Protein AF-A0A8J6E568-F1 (afdb_monomer)

Nearest PDB structures (foldseek):
  6qpp-assembly1_A  TM=9.038E-01  e=4.300E-18  Rhizomucor miehei
  6qpr-assembly1_A  TM=9.019E-01  e=8.289E-18  Rhizomucor miehei
  6a0w-assembly1_A  TM=9.017E-01  e=1.800E-17  Rhizopus microsporus var. chinensis
  1lgy-assembly3_C  TM=9.084E-01  e=4.964E-17  Rhizopus niveus
  1tgl-assembly1_A  TM=8.688E-01  e=6.302E-17  Rhizomucor miehei

Sequence (259 aa):
MELSCVAYCGKASEIDNWTCPTCKRLHDIDYHHYIVNKHTDIFLAILTESTANGKTLHIAFRGTEDTINWVENFEAWQETYHEWPDTKVHRGFAKAYKSVRNEIHQEVSQLIHKGGITNVHVTGHSLGGAMATLCAVDLRTSGVVSHSLPLGTYTFGEPRVGDSAFKNLVDRTVDYHYRVVHYADLVPHVPAEKHMVGHYHHSPREIWYNEAFTDFRTCDGSGEDPTCSNTKANWLKHPEFAVHCHTHYFGIHTSTCVC

Organism: NCBI:txid201153

Solvent-accessible surface area (backbone atoms only — not comparable to full-atom values): 13373 Å² total; per-residue (Å²): 108,71,64,24,31,50,27,42,41,70,58,72,72,32,58,77,66,53,66,32,71,37,44,70,73,57,74,62,63,48,82,75,49,74,52,72,40,79,92,66,70,42,33,31,36,36,35,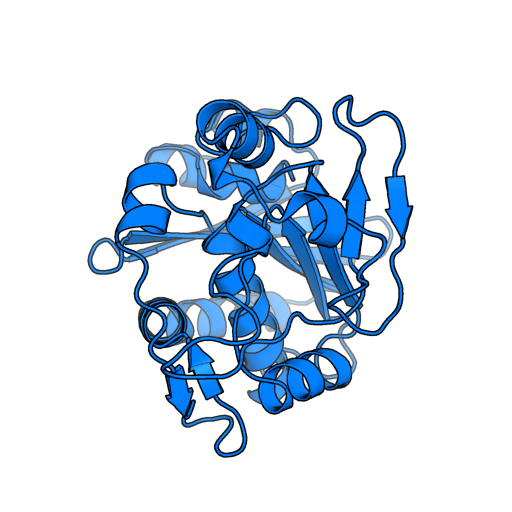34,35,66,51,100,84,38,24,37,36,38,39,15,20,25,41,62,79,57,56,66,67,46,62,77,69,56,76,63,50,60,35,67,39,83,96,43,72,85,22,34,31,33,41,68,57,52,55,47,43,64,75,49,42,68,61,50,50,52,53,52,37,51,52,52,72,73,50,62,60,59,34,38,39,25,20,7,32,32,61,4,14,36,46,20,54,54,46,47,37,47,35,40,77,72,54,66,42,47,92,90,47,51,38,29,36,51,24,34,32,35,32,39,45,19,15,64,52,34,23,56,47,40,69,74,58,30,80,42,53,39,40,35,38,38,39,38,32,47,45,52,49,32,57,45,50,82,37,99,68,42,57,34,30,42,52,41,32,37,36,35,26,43,86,83,63,80,52,73,43,79,46,51,75,73,29,69,42,68,87,45,53,59,70,37,61,70,23,85,82,44,50,72,60,10,50,50,28,53,39,40,58,92,91,27,42,72,69,37,30,71,85

Foldseek 3Di:
DLQLLLQLFPDPVCSVVLNFQSSVPDPQKDWDDWDADPVLRKIWTWIWGQDPQFIEIEIHIEDDLPVPVCQVPPDQAWDQQPLHNVWIWRPSLSVSLVSCVVVCLVRLLVVVVVDRHQEYEYEHAQSSRLSSLVNQLCCQSVCSDDPNRAAEYEYELYDFTTAPSSLVSSVVGHPYYAYEFFQQAQRNCPPPCDDPNDGTAAHAWYWYAYNVNPDTDTADRRRQRCPGNVVNNVCVVPVVVNVVSRQADPNHGRSHSND

Structure (mmCIF, N/CA/C/O backbone):
data_AF-A0A8J6E568-F1
#
_entry.id   AF-A0A8J6E568-F1
#
loop_
_atom_site.group_PDB
_atom_site.id
_atom_site.type_symbol
_atom_site.label_atom_id
_atom_site.label_alt_id
_atom_site.label_comp_id
_atom_site.label_asym_id
_atom_site.label_entity_id
_atom_site.label_seq_id
_atom_site.pdbx_PDB_ins_code
_atom_site.Cartn_x
_atom_site.Cartn_y
_atom_site.Cartn_z
_atom_site.occupancy
_atom_site.B_iso_or_equiv
_atom_site.auth_seq_id
_atom_site.auth_comp_id
_atom_site.auth_asym_id
_atom_site.auth_atom_id
_atom_site.pdbx_PDB_model_num
ATOM 1 N N . MET A 1 1 ? -8.741 1.219 -6.452 1.00 81.06 1 MET A N 1
ATOM 2 C CA . MET A 1 1 ? -8.038 2.220 -7.272 1.00 81.06 1 MET A CA 1
ATOM 3 C C . MET A 1 1 ? -8.563 3.622 -6.998 1.00 81.06 1 MET A C 1
ATOM 5 O O . MET A 1 1 ? -7.787 4.452 -6.552 1.00 81.06 1 MET A O 1
ATOM 9 N N . GLU A 1 2 ? -9.863 3.891 -7.167 1.00 82.75 2 GLU A N 1
ATOM 10 C CA . GLU A 1 2 ? -10.432 5.231 -6.909 1.00 82.75 2 GLU A CA 1
ATOM 11 C C . GLU A 1 2 ? -10.182 5.745 -5.480 1.00 82.75 2 GLU A C 1
ATOM 13 O O . GLU A 1 2 ? -9.818 6.899 -5.300 1.00 82.75 2 GLU A O 1
ATOM 18 N N . LEU A 1 3 ? -10.265 4.892 -4.453 1.00 81.62 3 LEU A N 1
ATOM 19 C CA . LEU A 1 3 ? -9.899 5.290 -3.083 1.00 81.62 3 LEU A CA 1
ATOM 20 C C . LEU A 1 3 ? -8.420 5.689 -2.957 1.00 81.62 3 LEU A C 1
ATOM 22 O O . LEU A 1 3 ? -8.098 6.663 -2.285 1.00 81.62 3 LEU A O 1
ATOM 26 N N . SER A 1 4 ? -7.518 4.988 -3.648 1.00 78.19 4 SER A N 1
ATOM 27 C CA . SER A 1 4 ? -6.091 5.335 -3.708 1.00 78.19 4 SER A CA 1
ATOM 28 C C . SER A 1 4 ? -5.877 6.695 -4.389 1.00 78.19 4 SER A C 1
ATOM 30 O O . SER A 1 4 ? -4.975 7.434 -4.007 1.00 78.19 4 SER A O 1
ATOM 32 N N . CYS A 1 5 ? -6.736 7.057 -5.348 1.00 80.69 5 CYS A N 1
ATOM 33 C CA . CYS A 1 5 ? -6.734 8.366 -6.000 1.00 80.69 5 CYS A CA 1
ATOM 34 C C . CYS A 1 5 ? -7.178 9.521 -5.110 1.00 80.69 5 CYS A C 1
ATOM 36 O O . CYS A 1 5 ? -6.716 10.640 -5.315 1.00 80.69 5 CYS A O 1
ATOM 38 N N . VAL A 1 6 ? -8.058 9.286 -4.130 1.00 76.88 6 VAL A N 1
ATOM 39 C CA . VAL A 1 6 ? -8.488 10.344 -3.197 1.00 76.88 6 VAL A CA 1
ATOM 40 C C . VAL A 1 6 ? -7.275 10.965 -2.508 1.00 76.88 6 VAL A C 1
ATOM 42 O O . VAL A 1 6 ? -7.227 12.176 -2.320 1.00 76.88 6 VAL A O 1
ATOM 45 N N . ALA A 1 7 ? -6.247 10.166 -2.218 1.00 73.88 7 ALA A N 1
ATOM 46 C CA . ALA A 1 7 ? -5.013 10.665 -1.631 1.00 73.88 7 ALA A CA 1
ATOM 47 C C . ALA A 1 7 ? -4.238 11.623 -2.563 1.00 73.88 7 ALA A C 1
ATOM 49 O O . ALA A 1 7 ? -3.455 12.427 -2.077 1.00 73.88 7 ALA A O 1
ATOM 50 N N . TYR A 1 8 ? -4.475 11.590 -3.880 1.00 74.94 8 TYR A N 1
ATOM 51 C CA . TYR A 1 8 ? -3.916 12.526 -4.869 1.00 74.94 8 TYR A CA 1
ATOM 52 C C . TYR A 1 8 ? -4.743 13.803 -5.039 1.00 74.94 8 TYR A C 1
ATOM 54 O O . TYR A 1 8 ? -4.395 14.667 -5.849 1.00 74.94 8 TYR A O 1
ATOM 62 N N . CYS A 1 9 ? -5.835 13.950 -4.290 1.00 70.69 9 CYS A N 1
ATOM 63 C CA . CYS A 1 9 ? -6.643 15.147 -4.362 1.00 70.69 9 CYS A CA 1
ATOM 64 C C . CYS A 1 9 ? -5.990 16.348 -3.675 1.00 70.69 9 CYS A C 1
ATOM 66 O O . CYS A 1 9 ? -5.602 16.319 -2.511 1.00 70.69 9 CYS A O 1
ATOM 68 N N . GLY A 1 10 ? -5.774 17.405 -4.462 1.00 63.59 10 GLY A N 1
ATOM 69 C CA . GLY A 1 10 ? -5.076 18.608 -4.026 1.00 63.59 10 GLY A CA 1
ATOM 70 C C . GLY A 1 10 ? -5.836 19.362 -2.932 1.00 63.59 10 GLY A C 1
ATOM 71 O O . GLY A 1 10 ? -7.057 19.335 -2.892 1.00 63.59 10 GLY A O 1
ATOM 72 N N . LYS A 1 11 ? -5.065 20.057 -2.078 1.00 58.53 11 LYS A N 1
ATOM 73 C CA . LYS A 1 11 ? -5.448 20.820 -0.869 1.00 58.53 11 LYS A CA 1
ATOM 74 C C . LYS A 1 11 ? -6.298 20.034 0.137 1.00 58.53 11 LYS A C 1
ATOM 76 O O . LYS A 1 11 ? -7.440 19.691 -0.133 1.00 58.53 11 LYS A O 1
ATOM 81 N N . ALA A 1 12 ? -5.778 19.905 1.363 1.00 58.03 12 ALA A N 1
ATOM 82 C CA . ALA A 1 12 ? -6.506 19.341 2.506 1.00 58.03 12 ALA A CA 1
ATOM 83 C C . ALA A 1 12 ? -7.952 19.866 2.589 1.00 58.03 12 ALA A C 1
ATOM 85 O O . ALA A 1 12 ? -8.865 19.072 2.698 1.00 58.03 12 ALA A O 1
ATOM 86 N N . SER A 1 13 ? -8.182 21.160 2.329 1.00 58.00 13 SER A N 1
ATOM 87 C CA . SER A 1 13 ? -9.520 21.769 2.322 1.00 58.00 13 SER A CA 1
ATOM 88 C C . SER A 1 13 ? -10.534 21.166 1.336 1.00 58.00 13 SER A C 1
ATOM 90 O O . SER A 1 13 ? -11.733 21.233 1.593 1.00 58.00 13 SER A O 1
ATOM 92 N N . GLU A 1 14 ? -10.108 20.648 0.182 1.00 63.97 14 GLU A N 1
ATOM 93 C CA . GLU A 1 14 ? -11.026 20.034 -0.794 1.00 63.97 14 GLU A CA 1
ATOM 94 C C . GLU A 1 14 ? -11.399 18.608 -0.380 1.00 63.97 14 GLU A C 1
ATOM 96 O O . GLU A 1 14 ? -12.540 18.190 -0.596 1.00 63.97 14 GLU A O 1
ATOM 101 N N . ILE A 1 15 ? -10.461 17.902 0.257 1.00 64.12 15 ILE A N 1
ATOM 102 C CA . ILE A 1 15 ? -10.660 16.578 0.853 1.00 64.12 15 ILE A CA 1
ATOM 103 C C . ILE A 1 15 ? -11.489 16.688 2.142 1.00 64.12 15 ILE A C 1
ATOM 105 O O . ILE A 1 15 ? -12.468 15.964 2.284 1.00 64.12 15 ILE A O 1
ATOM 109 N N . ASP A 1 16 ? -11.176 17.653 3.012 1.00 64.88 16 ASP A N 1
ATOM 110 C CA . ASP A 1 16 ? -11.865 17.921 4.282 1.00 64.88 16 ASP A CA 1
ATOM 111 C C . ASP A 1 16 ? -13.355 18.200 4.084 1.00 64.88 16 ASP A C 1
ATOM 113 O O . ASP A 1 16 ? -14.187 17.807 4.896 1.00 64.88 16 ASP A O 1
ATOM 117 N N . ASN A 1 17 ? -13.700 18.861 2.976 1.00 69.69 17 ASN A N 1
ATOM 118 C CA . ASN A 1 17 ? -15.085 19.143 2.605 1.00 69.69 17 ASN A CA 1
ATOM 119 C C . ASN A 1 17 ? -15.682 18.097 1.645 1.00 69.69 17 ASN A C 1
ATOM 121 O O . ASN A 1 17 ? -16.797 18.286 1.164 1.00 69.69 17 ASN A O 1
ATOM 125 N N . TRP A 1 18 ? -14.945 17.030 1.319 1.00 72.69 18 TRP A N 1
ATOM 126 C CA . TRP A 1 18 ? -15.346 15.979 0.375 1.00 72.69 18 TRP A CA 1
ATOM 127 C C . TRP A 1 18 ? -15.799 16.505 -1.003 1.00 72.69 18 TRP A C 1
ATOM 129 O O . TRP A 1 18 ? -16.714 15.992 -1.646 1.00 72.69 18 TRP A O 1
ATOM 139 N N . THR A 1 19 ? -15.158 17.575 -1.477 1.00 74.50 19 THR A N 1
ATOM 140 C CA . THR A 1 19 ? -15.537 18.301 -2.707 1.00 74.50 19 THR A CA 1
ATOM 141 C C . THR A 1 19 ? -14.656 17.983 -3.911 1.00 74.50 19 THR A C 1
ATOM 143 O O . THR A 1 19 ? -14.912 18.484 -5.014 1.00 74.50 19 THR A O 1
ATOM 146 N N . CYS A 1 20 ? -13.643 17.139 -3.719 1.00 73.56 20 CYS A N 1
ATOM 147 C CA . CYS A 1 20 ? -12.687 16.785 -4.753 1.00 73.56 20 CYS A CA 1
ATOM 148 C C . CYS A 1 20 ? -13.346 16.018 -5.927 1.00 73.56 20 CYS A C 1
ATOM 150 O O . CYS A 1 20 ? -14.341 15.317 -5.721 1.00 73.56 20 CYS A O 1
ATOM 152 N N . PRO A 1 21 ? -12.824 16.124 -7.166 1.00 75.81 21 PRO A N 1
ATOM 153 C CA . PRO A 1 21 ? -13.336 15.395 -8.331 1.00 75.81 21 PRO A CA 1
ATOM 154 C C . PRO A 1 21 ? -13.583 13.897 -8.101 1.00 75.81 21 PRO A C 1
ATOM 156 O O . PRO A 1 21 ? -14.689 13.430 -8.362 1.00 75.81 21 PRO A O 1
ATOM 159 N N . THR A 1 22 ? -12.609 13.172 -7.538 1.00 77.88 22 THR A N 1
ATOM 160 C CA . THR A 1 22 ? -12.766 11.740 -7.222 1.00 77.88 22 THR A CA 1
ATOM 161 C C . THR A 1 22 ? -13.786 11.501 -6.103 1.00 77.88 22 THR A C 1
ATOM 163 O O . THR A 1 22 ? -14.604 10.589 -6.198 1.00 77.88 22 THR A O 1
ATOM 166 N N . CYS A 1 23 ? -13.804 12.356 -5.076 1.00 76.06 23 CYS A N 1
ATOM 167 C CA . CYS A 1 23 ? -14.709 12.265 -3.925 1.00 76.06 23 CYS A CA 1
ATOM 168 C C . CYS A 1 23 ? -16.177 12.224 -4.369 1.00 76.06 23 CYS A C 1
ATOM 170 O O . CYS A 1 23 ? -16.970 11.454 -3.839 1.00 76.06 23 CYS A O 1
ATOM 172 N N . LYS A 1 24 ? -16.530 13.021 -5.387 1.00 76.62 24 LYS A N 1
ATOM 173 C CA . LYS A 1 24 ? -17.900 13.131 -5.911 1.00 76.62 24 LYS A CA 1
ATOM 174 C C . LYS A 1 24 ? -18.417 11.870 -6.604 1.00 76.62 24 LYS A C 1
ATOM 176 O O . LYS A 1 24 ? -19.627 11.753 -6.776 1.00 76.62 24 LYS A O 1
ATOM 181 N N . ARG A 1 25 ? -17.532 10.969 -7.039 1.00 77.06 25 ARG A N 1
ATOM 182 C CA . ARG A 1 25 ? -17.922 9.684 -7.640 1.00 77.06 25 ARG A CA 1
ATOM 183 C C . ARG A 1 25 ? -18.057 8.559 -6.624 1.00 77.06 25 ARG A C 1
ATOM 185 O O . ARG A 1 25 ? -18.676 7.547 -6.933 1.00 77.06 25 ARG A O 1
ATOM 192 N N . LEU A 1 26 ? -17.484 8.728 -5.437 1.00 79.50 26 LEU A N 1
ATOM 193 C CA . LEU A 1 26 ? -17.588 7.743 -4.376 1.00 79.50 26 LEU A CA 1
ATOM 194 C C . LEU A 1 26 ? -18.903 7.951 -3.623 1.00 79.50 26 LEU A C 1
ATOM 196 O O . LEU A 1 26 ? -19.160 9.022 -3.069 1.00 79.50 26 LEU A O 1
ATOM 200 N N . HIS A 1 27 ? -19.736 6.916 -3.613 1.00 78.25 27 HIS A N 1
ATOM 201 C CA . HIS A 1 27 ? -20.973 6.870 -2.842 1.00 78.25 27 HIS A CA 1
ATOM 202 C C . HIS A 1 27 ? -20.738 6.123 -1.524 1.00 78.25 27 HIS A C 1
ATOM 204 O O . HIS A 1 27 ? -19.805 5.334 -1.417 1.00 78.25 27 HIS A O 1
ATOM 210 N N . ASP A 1 28 ? -21.565 6.406 -0.515 1.00 82.38 28 ASP A N 1
ATOM 211 C CA . ASP A 1 28 ? -21.550 5.724 0.789 1.00 82.38 28 ASP A CA 1
ATOM 212 C C . ASP A 1 28 ? -20.240 5.843 1.596 1.00 82.38 28 ASP A C 1
ATOM 214 O O . ASP A 1 28 ? -20.002 5.062 2.521 1.00 82.38 28 ASP A O 1
ATOM 218 N N . ILE A 1 29 ? -19.414 6.851 1.289 1.00 83.25 29 ILE A N 1
ATOM 219 C CA . ILE A 1 29 ? -18.194 7.177 2.034 1.00 83.25 29 ILE A CA 1
ATOM 220 C C . ILE A 1 29 ? -18.448 8.290 3.057 1.00 83.25 29 ILE A C 1
ATOM 222 O O . ILE A 1 29 ? -18.847 9.396 2.697 1.00 83.25 29 ILE A O 1
ATOM 226 N N . ASP A 1 30 ? -18.112 8.017 4.317 1.00 79.81 30 ASP A N 1
ATOM 227 C CA . ASP A 1 30 ? -17.895 9.022 5.356 1.00 79.81 30 ASP A CA 1
ATOM 228 C C . ASP A 1 30 ? -16.390 9.328 5.455 1.00 79.81 30 ASP A C 1
ATOM 230 O O . ASP A 1 30 ? -15.568 8.437 5.701 1.00 79.81 30 ASP A O 1
ATOM 234 N N . TYR A 1 31 ? -16.018 10.594 5.296 1.00 78.69 31 TYR A N 1
ATOM 235 C CA . TYR A 1 31 ? -14.649 11.068 5.493 1.00 78.69 31 TYR A CA 1
ATOM 236 C C . TYR A 1 31 ? -14.351 11.330 6.972 1.00 78.69 31 TYR A C 1
ATOM 238 O O . TYR A 1 31 ? -15.179 11.928 7.661 1.00 78.69 31 TYR A O 1
ATOM 246 N N . HIS A 1 32 ? -13.165 10.927 7.449 1.00 79.31 32 HIS A N 1
ATOM 247 C CA . HIS A 1 32 ? -12.761 11.146 8.846 1.00 79.31 32 HIS A CA 1
ATOM 248 C C . HIS A 1 32 ? -11.540 12.040 8.984 1.00 79.31 32 HIS A C 1
ATOM 250 O O . HIS A 1 32 ? -11.588 12.991 9.759 1.00 79.31 32 HIS A O 1
ATOM 256 N N . HIS A 1 33 ? -10.448 11.729 8.280 1.00 82.12 33 HIS A N 1
ATOM 257 C CA . HIS A 1 33 ? -9.177 12.417 8.508 1.00 82.12 33 HIS A CA 1
ATOM 258 C C . HIS A 1 33 ? -8.258 12.386 7.286 1.00 82.12 33 HIS A C 1
ATOM 260 O O . HIS A 1 33 ? -8.230 11.401 6.543 1.00 82.12 33 HIS A O 1
ATOM 266 N N . TYR A 1 34 ? -7.455 13.435 7.115 1.00 82.56 34 TYR A N 1
ATOM 267 C CA . TYR A 1 34 ? -6.403 13.515 6.102 1.00 82.56 34 TYR A CA 1
ATOM 268 C C . TYR A 1 34 ? -5.094 13.922 6.756 1.00 82.56 34 TYR A C 1
ATOM 270 O O . TYR A 1 34 ? -4.973 15.000 7.339 1.00 82.56 34 TYR A O 1
ATOM 278 N N . ILE A 1 35 ? -4.101 13.044 6.643 1.00 82.75 35 ILE A N 1
ATOM 279 C CA . ILE A 1 35 ? -2.790 13.241 7.251 1.00 82.75 35 ILE A CA 1
ATOM 280 C C . ILE A 1 35 ? -1.835 13.722 6.171 1.00 82.75 35 ILE A C 1
ATOM 282 O O . ILE A 1 35 ? -1.679 13.081 5.128 1.00 82.75 35 ILE A O 1
ATOM 286 N N . VAL A 1 36 ? -1.165 14.839 6.451 1.00 83.62 36 VAL A N 1
ATOM 287 C CA . VAL A 1 36 ? -0.146 15.417 5.576 1.00 83.62 36 VAL A CA 1
ATOM 288 C C . VAL A 1 36 ? 1.137 15.642 6.353 1.00 83.62 36 VAL A C 1
ATOM 290 O O . VAL A 1 36 ? 1.235 16.555 7.172 1.00 83.62 36 VAL A O 1
ATOM 293 N N . ASN A 1 37 ? 2.171 14.880 6.014 1.00 83.62 37 ASN A N 1
ATOM 294 C CA . ASN A 1 37 ? 3.524 15.130 6.479 1.00 83.62 37 ASN A CA 1
ATOM 295 C C . ASN A 1 37 ? 4.368 15.718 5.342 1.00 83.62 37 ASN A C 1
ATOM 297 O O . ASN A 1 37 ? 5.036 14.999 4.600 1.00 83.62 37 ASN A O 1
ATOM 301 N N . LYS A 1 38 ? 4.380 17.053 5.241 1.00 81.19 38 LYS A N 1
ATOM 302 C CA . LYS A 1 38 ? 5.120 17.788 4.196 1.00 81.19 38 LYS A CA 1
ATOM 303 C C . LYS A 1 38 ? 6.635 17.572 4.240 1.00 81.19 38 LYS A C 1
ATOM 305 O O . LYS A 1 38 ? 7.293 17.745 3.225 1.00 81.19 38 LYS A O 1
ATOM 310 N N . HIS A 1 39 ? 7.199 17.213 5.395 1.00 79.25 39 HIS A N 1
ATOM 311 C CA . HIS A 1 39 ? 8.640 16.963 5.516 1.00 79.25 39 HIS A CA 1
ATOM 312 C C . HIS A 1 39 ? 9.066 15.659 4.845 1.00 79.25 39 HIS A C 1
ATOM 314 O O . HIS A 1 39 ? 10.201 15.546 4.394 1.00 79.25 39 HIS A O 1
ATOM 320 N N . THR A 1 40 ? 8.164 14.681 4.801 1.00 79.75 40 THR A N 1
ATOM 321 C CA . THR A 1 40 ? 8.399 13.371 4.175 1.00 79.75 40 THR A CA 1
ATOM 322 C C . THR A 1 40 ? 7.582 13.175 2.898 1.00 79.75 40 THR A C 1
ATOM 324 O O . THR A 1 40 ? 7.615 12.092 2.328 1.00 79.75 40 THR A O 1
ATOM 327 N N . ASP A 1 41 ? 6.877 14.222 2.455 1.00 82.81 41 ASP A N 1
ATOM 328 C CA . ASP A 1 41 ? 5.954 14.230 1.313 1.00 82.81 41 ASP A CA 1
ATOM 329 C C . ASP A 1 41 ? 4.889 13.115 1.364 1.00 82.81 41 ASP A C 1
ATOM 331 O O . ASP A 1 41 ? 4.482 12.561 0.345 1.00 82.81 41 ASP A O 1
ATOM 335 N N . ILE A 1 42 ? 4.425 12.772 2.572 1.00 86.25 42 ILE A N 1
ATOM 336 C CA . ILE A 1 42 ? 3.421 11.721 2.779 1.00 86.25 42 ILE A CA 1
ATOM 337 C C . ILE A 1 42 ? 2.036 12.325 2.947 1.00 86.25 42 ILE A C 1
ATOM 339 O O . ILE A 1 42 ? 1.828 13.232 3.753 1.00 86.25 42 ILE A O 1
ATOM 343 N N . PHE A 1 43 ? 1.091 11.769 2.194 1.00 88.25 43 PHE A N 1
ATOM 344 C CA . PHE A 1 43 ? -0.312 12.155 2.179 1.00 88.25 43 PHE A CA 1
ATOM 345 C C . PHE A 1 43 ? -1.149 10.886 2.240 1.00 88.25 43 PHE A C 1
ATOM 347 O O . PHE A 1 43 ? -0.887 9.931 1.502 1.00 88.25 43 PHE A O 1
ATOM 354 N N . LEU A 1 44 ? -2.144 10.861 3.118 1.00 91.00 44 LEU A N 1
ATOM 355 C CA . LEU A 1 44 ? -3.076 9.745 3.195 1.00 91.00 44 LEU A CA 1
ATOM 356 C C . LEU A 1 44 ? -4.450 10.195 3.691 1.00 91.00 44 LEU A C 1
ATOM 358 O O . LEU A 1 44 ? -4.559 11.147 4.462 1.00 91.00 44 LEU A O 1
ATOM 362 N N . ALA A 1 45 ? -5.486 9.472 3.279 1.00 89.94 45 ALA A N 1
ATOM 363 C CA . ALA A 1 45 ? -6.859 9.676 3.723 1.00 89.94 45 ALA A CA 1
ATOM 364 C C . ALA A 1 45 ? -7.354 8.473 4.539 1.00 89.94 45 ALA A C 1
ATOM 366 O O . ALA A 1 45 ? -7.076 7.325 4.184 1.00 89.94 45 ALA A O 1
ATOM 367 N N . ILE A 1 46 ? -8.109 8.745 5.604 1.00 92.62 46 ILE A N 1
ATOM 368 C CA . ILE A 1 46 ? -8.803 7.750 6.427 1.00 92.62 46 ILE A CA 1
ATOM 369 C C . ILE A 1 46 ? -10.311 7.970 6.283 1.00 92.62 46 ILE A C 1
ATOM 371 O O . ILE A 1 46 ? -10.829 9.056 6.555 1.00 92.62 46 ILE A O 1
ATOM 375 N N . LEU A 1 47 ? -11.009 6.932 5.826 1.00 91.50 47 LEU A N 1
ATOM 376 C CA . LEU A 1 47 ? -12.387 6.986 5.328 1.00 91.50 47 LEU A CA 1
ATOM 377 C C . LEU A 1 47 ? -13.166 5.775 5.842 1.00 91.50 47 LEU A C 1
ATOM 379 O O . LEU A 1 47 ? -12.572 4.724 6.054 1.00 91.50 47 LEU A O 1
ATOM 383 N N . THR A 1 48 ? -14.488 5.852 5.965 1.00 93.19 48 THR A N 1
ATOM 384 C CA . THR A 1 48 ? -15.314 4.647 6.132 1.00 93.19 48 THR A CA 1
ATOM 385 C C . THR A 1 48 ? -16.349 4.532 5.037 1.00 93.19 48 THR A C 1
ATOM 387 O O . THR A 1 48 ? -17.034 5.498 4.744 1.00 93.19 48 THR A O 1
ATOM 390 N N . GLU A 1 49 ? -16.514 3.338 4.493 1.00 92.38 49 GLU A N 1
ATOM 391 C CA . GLU A 1 49 ? -17.549 3.002 3.521 1.00 92.38 49 GLU A CA 1
ATOM 392 C C . GLU A 1 49 ? -18.659 2.206 4.201 1.00 92.38 49 GLU A C 1
ATOM 394 O O . GLU A 1 49 ? -18.378 1.220 4.891 1.00 92.38 49 GLU A O 1
ATOM 399 N N . SER A 1 50 ? -19.915 2.604 4.009 1.00 92.19 50 SER A N 1
ATOM 400 C CA . SER A 1 50 ? -21.058 1.818 4.473 1.00 92.19 50 SER A CA 1
ATOM 401 C C . SER A 1 50 ? -21.304 0.635 3.538 1.00 92.19 50 SER A C 1
ATOM 403 O O . SER A 1 50 ? -21.427 0.784 2.330 1.00 92.19 50 SER A O 1
ATOM 405 N N . THR A 1 51 ? -21.406 -0.560 4.110 1.00 89.44 51 THR A N 1
ATOM 406 C CA . THR A 1 51 ? -21.656 -1.816 3.395 1.00 89.44 51 THR A CA 1
ATOM 407 C C . THR A 1 51 ? -22.879 -2.515 3.982 1.00 89.44 51 THR A C 1
ATOM 409 O O . THR A 1 51 ? -23.337 -2.186 5.077 1.00 89.44 51 THR A O 1
ATOM 412 N N . ALA A 1 52 ? -23.379 -3.551 3.303 1.00 88.44 52 ALA A N 1
ATOM 413 C CA . ALA A 1 52 ? -24.491 -4.358 3.811 1.00 88.44 52 ALA A CA 1
ATOM 414 C C . ALA A 1 52 ? -24.219 -4.998 5.191 1.00 88.44 52 ALA A C 1
ATOM 416 O O . ALA A 1 52 ? -25.162 -5.300 5.918 1.00 88.44 52 ALA A O 1
ATOM 417 N N . ASN A 1 53 ? -22.946 -5.194 5.556 1.00 88.38 53 ASN A N 1
ATOM 418 C CA . ASN A 1 53 ? -22.541 -5.914 6.765 1.00 88.38 53 ASN A CA 1
ATOM 419 C C . ASN A 1 53 ? -22.002 -5.005 7.882 1.00 88.38 53 ASN A C 1
ATOM 421 O O . ASN A 1 53 ? -21.614 -5.518 8.926 1.00 88.38 53 ASN A O 1
ATOM 425 N N . GLY A 1 54 ? -21.962 -3.684 7.686 1.00 93.38 54 GLY A N 1
ATOM 426 C CA . GLY A 1 54 ? -21.304 -2.742 8.596 1.00 93.38 54 GLY A CA 1
ATOM 427 C C . GLY A 1 54 ? -20.472 -1.727 7.823 1.00 93.38 54 GLY A C 1
ATOM 428 O O . GLY A 1 54 ? -20.800 -1.402 6.685 1.00 93.38 54 GLY A O 1
ATOM 429 N N . LYS A 1 55 ? -19.389 -1.225 8.414 1.00 95.94 55 LYS A N 1
ATOM 430 C CA . LYS A 1 55 ? -18.497 -0.253 7.771 1.00 95.94 55 LYS A CA 1
ATOM 431 C C . LYS A 1 55 ? -17.130 -0.855 7.457 1.00 95.94 55 LYS A C 1
ATOM 433 O O . LYS A 1 55 ? -16.530 -1.516 8.307 1.00 95.94 55 LYS A O 1
ATOM 438 N N . THR A 1 56 ? -16.606 -0.571 6.270 1.00 96.44 56 THR A N 1
ATOM 439 C CA . THR A 1 56 ? -15.196 -0.818 5.941 1.00 96.44 56 THR A CA 1
ATOM 440 C C . THR A 1 56 ? -14.395 0.444 6.225 1.00 96.44 56 THR A C 1
ATOM 442 O O . THR A 1 56 ? -14.715 1.500 5.692 1.00 96.44 56 THR A O 1
ATOM 445 N N . LEU A 1 57 ? -13.361 0.347 7.058 1.00 97.31 57 LEU A N 1
ATOM 446 C CA . LEU A 1 57 ? -12.398 1.422 7.289 1.00 97.31 57 LEU A CA 1
ATOM 447 C C . LEU A 1 57 ? -11.306 1.366 6.220 1.00 97.31 57 LEU A C 1
ATOM 449 O O . LEU A 1 57 ? -10.588 0.375 6.129 1.00 97.31 57 LEU A O 1
ATOM 453 N N . HIS A 1 58 ? -11.158 2.435 5.449 1.00 95.69 58 HIS A N 1
ATOM 454 C CA . HIS A 1 58 ? -10.169 2.569 4.388 1.00 95.69 58 HIS A CA 1
ATOM 455 C C . HIS A 1 58 ? -9.046 3.517 4.802 1.00 95.69 58 HIS A C 1
ATOM 457 O O . HIS A 1 58 ? -9.304 4.610 5.303 1.00 95.69 58 HIS A O 1
ATOM 463 N N . ILE A 1 59 ? -7.803 3.113 4.548 1.00 96.69 59 ILE A N 1
ATOM 464 C CA . ILE A 1 59 ? -6.600 3.930 4.739 1.00 96.69 59 ILE A CA 1
ATOM 465 C C . ILE A 1 59 ? -5.878 3.986 3.393 1.00 96.69 59 ILE A C 1
ATOM 467 O O . ILE A 1 59 ? -5.298 2.994 2.947 1.00 96.69 59 ILE A O 1
ATOM 471 N N . ALA A 1 60 ? -5.952 5.128 2.718 1.00 93.88 60 ALA A N 1
ATOM 472 C CA . ALA A 1 60 ? -5.465 5.296 1.355 1.00 93.88 60 ALA A CA 1
ATOM 473 C C . ALA A 1 60 ? -4.236 6.205 1.316 1.00 93.88 60 ALA A C 1
ATOM 475 O O . ALA A 1 60 ? -4.337 7.386 1.637 1.00 93.88 60 ALA A O 1
ATOM 476 N N . PHE A 1 61 ? -3.090 5.670 0.894 1.00 93.12 61 PHE A N 1
ATOM 477 C CA . PHE A 1 61 ? -1.838 6.412 0.755 1.00 93.12 61 PHE A CA 1
ATOM 478 C C . PHE A 1 61 ? -1.638 6.936 -0.666 1.00 93.12 61 PHE A C 1
ATOM 480 O O . PHE A 1 61 ? -1.813 6.207 -1.649 1.00 93.12 61 PHE A O 1
ATOM 487 N N . ARG A 1 62 ? -1.174 8.182 -0.761 1.00 88.69 62 ARG A N 1
ATOM 488 C CA . ARG A 1 62 ? -0.683 8.783 -2.000 1.00 88.69 62 ARG A CA 1
ATOM 489 C C . ARG A 1 62 ? 0.702 8.230 -2.328 1.00 88.69 62 ARG A C 1
ATOM 491 O O . ARG A 1 62 ? 1.526 8.043 -1.434 1.00 88.69 62 ARG A O 1
ATOM 498 N N . GLY A 1 63 ? 0.976 8.006 -3.607 1.00 81.25 63 GLY A N 1
ATOM 499 C CA . GLY A 1 63 ? 2.340 7.847 -4.106 1.00 81.25 63 GLY A CA 1
ATOM 500 C C . GLY A 1 63 ? 3.005 9.191 -4.421 1.00 81.25 63 GLY A C 1
ATOM 501 O O . GLY A 1 63 ? 2.497 10.259 -4.082 1.00 81.25 63 GLY A O 1
ATOM 502 N N . THR A 1 64 ? 4.157 9.138 -5.082 1.00 79.44 64 THR A N 1
ATOM 503 C CA . THR A 1 64 ? 4.906 10.337 -5.485 1.00 79.44 64 THR A CA 1
ATOM 504 C C . THR A 1 64 ? 4.261 11.002 -6.706 1.00 79.44 64 THR A C 1
ATOM 506 O O . THR A 1 64 ? 3.743 10.308 -7.578 1.00 79.44 64 THR A O 1
ATOM 509 N N . GLU A 1 65 ? 4.282 12.337 -6.774 1.00 73.69 65 GLU A N 1
ATOM 510 C CA . GLU A 1 65 ? 3.783 13.088 -7.942 1.00 73.69 65 GLU A CA 1
ATOM 511 C C . GLU A 1 65 ? 4.713 12.936 -9.160 1.00 73.69 65 GLU A C 1
ATOM 513 O O . GLU A 1 65 ? 4.236 12.772 -10.281 1.00 73.69 65 GLU A O 1
ATOM 518 N N . ASP A 1 66 ? 6.032 12.920 -8.934 1.00 78.12 66 ASP A N 1
ATOM 519 C CA . ASP A 1 66 ? 7.061 12.680 -9.953 1.00 78.12 66 ASP A CA 1
ATOM 520 C C . ASP A 1 66 ? 7.683 11.285 -9.789 1.00 78.12 66 ASP A C 1
ATOM 522 O O . ASP A 1 66 ? 8.712 11.086 -9.134 1.00 78.12 66 ASP A O 1
ATOM 526 N N . THR A 1 67 ? 7.015 10.286 -10.365 1.00 73.31 67 THR A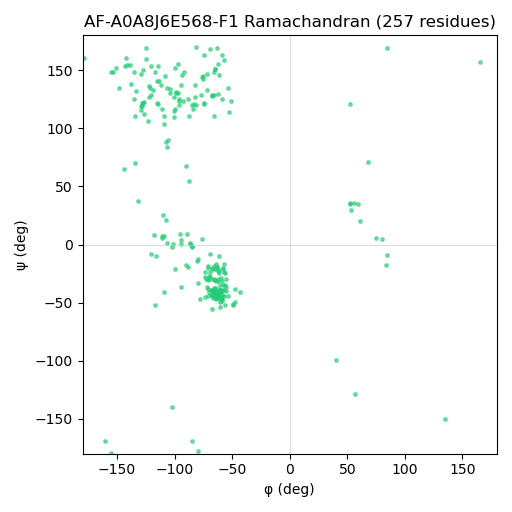 N 1
ATOM 527 C CA . THR A 1 67 ? 7.435 8.884 -10.276 1.00 73.31 67 THR A CA 1
ATOM 528 C C . THR A 1 67 ? 8.715 8.596 -11.059 1.00 73.31 67 THR A C 1
ATOM 530 O O . THR A 1 67 ? 9.453 7.695 -10.673 1.00 73.31 67 THR A O 1
ATOM 533 N N . ILE A 1 68 ? 9.009 9.345 -12.131 1.00 72.94 68 ILE A N 1
ATOM 534 C CA . ILE A 1 68 ? 10.222 9.134 -12.941 1.00 72.94 68 ILE A CA 1
ATOM 535 C C . ILE A 1 68 ? 11.447 9.504 -12.112 1.00 72.94 68 ILE A C 1
ATOM 537 O O . ILE A 1 68 ? 12.314 8.663 -11.877 1.00 72.94 68 ILE A O 1
ATOM 541 N N . ASN A 1 69 ? 11.470 10.734 -11.599 1.00 76.81 69 ASN A N 1
ATOM 542 C CA . ASN A 1 69 ? 12.572 11.219 -10.780 1.00 76.81 69 ASN A CA 1
ATOM 543 C C . ASN A 1 69 ? 12.744 10.373 -9.508 1.00 76.81 69 ASN A C 1
ATOM 545 O O . ASN A 1 69 ? 13.865 10.138 -9.054 1.00 76.81 69 ASN A O 1
ATOM 549 N N . TRP A 1 70 ? 11.638 9.879 -8.942 1.00 82.50 70 TRP A N 1
ATOM 550 C CA . TRP A 1 70 ? 11.686 8.968 -7.803 1.00 82.50 70 TRP A CA 1
ATOM 551 C C . TRP A 1 70 ? 12.366 7.641 -8.145 1.00 82.50 70 TRP A C 1
ATOM 553 O O . TRP A 1 70 ? 13.229 7.222 -7.381 1.00 82.50 70 TRP A O 1
ATOM 563 N N . VAL A 1 71 ? 12.021 6.998 -9.272 1.00 78.50 71 VAL A N 1
ATOM 564 C CA . VAL A 1 71 ? 12.630 5.712 -9.661 1.00 78.50 71 VAL A CA 1
ATOM 565 C C . VAL A 1 71 ? 14.113 5.887 -9.985 1.00 78.50 71 VAL A C 1
ATOM 567 O O . VAL A 1 71 ? 14.925 5.055 -9.586 1.00 78.50 71 VAL A O 1
ATOM 570 N N . GLU A 1 72 ? 14.486 6.961 -10.681 1.00 75.06 72 GLU A N 1
ATOM 571 C CA . GLU A 1 72 ? 15.879 7.210 -11.073 1.00 75.06 72 GLU A CA 1
ATOM 572 C C . GLU A 1 72 ? 16.799 7.457 -9.871 1.00 75.06 72 GLU A C 1
ATOM 574 O O . GLU A 1 72 ? 17.933 6.978 -9.852 1.00 75.06 72 GLU A O 1
ATOM 579 N N . ASN A 1 73 ? 16.306 8.158 -8.845 1.00 76.38 73 ASN A N 1
ATOM 580 C CA . ASN A 1 73 ? 17.056 8.441 -7.617 1.00 76.38 73 ASN A CA 1
ATOM 581 C C . ASN A 1 73 ? 16.776 7.434 -6.494 1.00 76.38 73 ASN A C 1
ATOM 583 O O . ASN A 1 73 ? 17.172 7.657 -5.346 1.00 76.38 73 ASN A O 1
ATOM 587 N N . PHE A 1 74 ? 16.066 6.348 -6.799 1.00 80.50 74 PHE A N 1
ATOM 588 C CA . PHE A 1 74 ? 15.630 5.384 -5.806 1.00 80.50 74 PHE A CA 1
ATOM 589 C C . PHE A 1 74 ? 16.830 4.664 -5.181 1.00 80.50 74 PH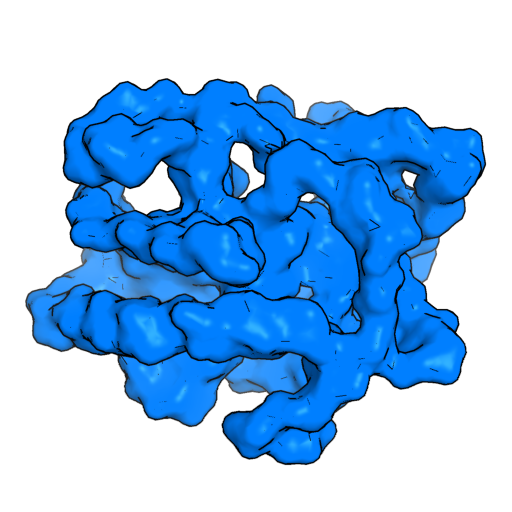E A C 1
ATOM 591 O O . PHE A 1 74 ? 17.497 3.840 -5.810 1.00 80.50 74 PHE A O 1
ATOM 598 N N . GLU A 1 75 ? 17.101 4.946 -3.909 1.00 86.50 75 GLU A N 1
ATOM 599 C CA . GLU A 1 75 ? 18.071 4.174 -3.140 1.00 86.50 75 GLU A CA 1
ATOM 600 C 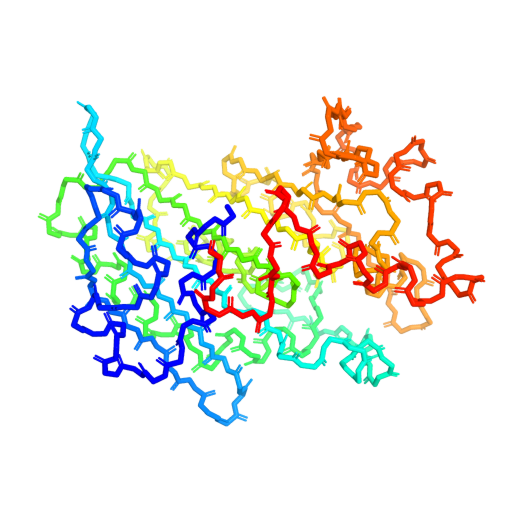C . GLU A 1 75 ? 17.470 2.823 -2.741 1.00 86.50 75 GLU A C 1
ATOM 602 O O . GLU A 1 75 ? 16.299 2.737 -2.415 1.00 86.50 75 GLU A O 1
ATOM 607 N N . ALA A 1 76 ? 18.270 1.758 -2.697 1.00 90.31 76 ALA A N 1
ATOM 608 C CA . ALA A 1 76 ? 17.792 0.425 -2.314 1.00 90.31 76 ALA A CA 1
ATOM 609 C C . ALA A 1 76 ? 18.272 -0.006 -0.917 1.00 90.31 76 ALA A C 1
ATOM 611 O O . ALA A 1 76 ? 18.339 -1.202 -0.622 1.00 90.31 76 ALA A O 1
ATOM 612 N N . TRP A 1 77 ? 18.653 0.936 -0.049 1.00 92.81 77 TRP A N 1
ATOM 613 C CA . TRP A 1 77 ? 19.164 0.607 1.282 1.00 92.81 77 TRP A CA 1
ATOM 614 C C . TRP A 1 77 ? 18.086 -0.038 2.145 1.00 92.81 77 TRP A C 1
ATOM 616 O O . TRP A 1 77 ? 17.000 0.511 2.321 1.00 92.81 77 TRP A O 1
ATOM 626 N N . GLN A 1 78 ? 18.420 -1.181 2.732 1.00 93.00 78 GLN A N 1
ATOM 627 C CA . GLN A 1 78 ? 17.575 -1.851 3.708 1.00 93.00 78 GLN A CA 1
ATOM 628 C C . GLN A 1 78 ? 17.956 -1.444 5.133 1.00 93.00 78 GLN A C 1
ATOM 630 O O . GLN A 1 78 ? 19.134 -1.257 5.443 1.00 93.00 78 GLN A O 1
ATOM 635 N N . GLU A 1 79 ? 16.968 -1.357 6.018 1.00 93.62 79 GLU A N 1
ATOM 636 C CA . GLU A 1 79 ? 17.176 -1.263 7.461 1.00 93.62 79 GLU A CA 1
ATOM 637 C C . GLU A 1 79 ? 16.359 -2.328 8.191 1.00 93.62 79 GLU A C 1
ATOM 639 O O . GLU A 1 79 ? 15.293 -2.739 7.727 1.00 93.62 79 GLU A O 1
ATOM 644 N N . THR A 1 80 ? 16.859 -2.773 9.342 1.00 93.38 80 THR A N 1
ATOM 645 C CA . THR A 1 80 ? 16.051 -3.563 10.270 1.00 93.38 80 THR A CA 1
ATOM 646 C C . THR A 1 80 ? 14.960 -2.670 10.846 1.00 93.38 80 THR A C 1
ATOM 648 O O . THR A 1 80 ? 15.241 -1.580 11.353 1.00 93.38 80 THR A O 1
ATOM 651 N N . TYR A 1 81 ? 13.715 -3.131 10.775 1.00 88.12 81 TYR A N 1
ATOM 652 C CA . TYR A 1 81 ? 12.596 -2.436 11.397 1.00 88.12 81 TYR A CA 1
ATOM 653 C C . TYR A 1 81 ? 12.541 -2.814 12.881 1.00 88.12 81 TYR A C 1
ATOM 655 O O . TYR A 1 81 ? 12.562 -3.994 13.214 1.00 88.12 81 TYR A O 1
ATOM 663 N N . HIS A 1 82 ? 12.521 -1.831 13.784 1.00 89.25 82 HIS A N 1
ATOM 664 C CA . HIS A 1 82 ? 12.692 -2.064 15.225 1.00 89.25 82 HIS A CA 1
ATOM 665 C C . HIS A 1 82 ? 11.617 -3.003 15.799 1.00 89.25 82 HIS A C 1
ATOM 667 O O . HIS A 1 82 ? 11.919 -3.889 16.593 1.00 89.25 82 HIS A O 1
ATOM 673 N N . GLU A 1 83 ? 10.377 -2.847 15.344 1.00 90.25 83 GLU A N 1
ATOM 674 C CA . GLU A 1 83 ? 9.222 -3.650 15.739 1.00 90.25 83 GLU A CA 1
ATOM 675 C C . GLU A 1 83 ? 9.278 -5.086 15.180 1.00 90.25 83 GLU A C 1
ATOM 677 O O . GLU A 1 83 ? 8.614 -5.977 15.707 1.00 90.25 83 GLU A O 1
ATOM 682 N N . TRP A 1 84 ? 10.089 -5.326 14.142 1.00 94.81 84 TRP A N 1
ATOM 683 C CA . TRP A 1 84 ? 10.226 -6.609 13.445 1.00 94.81 84 TRP A CA 1
ATOM 684 C C . TRP A 1 84 ? 11.715 -6.942 13.231 1.00 94.81 84 TRP A C 1
ATOM 686 O O . TRP A 1 84 ? 12.209 -6.889 12.097 1.00 94.81 84 TRP A O 1
ATOM 696 N N . PRO A 1 85 ? 12.454 -7.274 14.307 1.00 92.88 85 PRO A N 1
ATOM 697 C CA . PRO A 1 85 ? 13.920 -7.314 14.303 1.00 92.88 85 PRO A CA 1
ATOM 698 C C . PRO A 1 85 ? 14.523 -8.344 13.335 1.00 92.88 85 PRO A C 1
ATOM 700 O O . PRO A 1 85 ? 15.658 -8.174 12.891 1.00 92.88 85 PRO A O 1
ATOM 703 N N . ASP A 1 86 ? 13.759 -9.376 12.969 1.00 94.75 86 ASP A N 1
ATOM 704 C CA . ASP A 1 86 ? 14.172 -10.419 12.022 1.00 94.75 86 ASP A CA 1
ATOM 705 C C . ASP A 1 86 ? 13.935 -10.044 10.551 1.00 94.75 86 ASP A C 1
ATOM 707 O O . ASP A 1 86 ? 14.230 -10.832 9.654 1.00 94.75 86 ASP A O 1
ATOM 711 N N . THR A 1 87 ? 13.377 -8.861 10.286 1.00 96.25 87 THR A N 1
ATOM 712 C CA . THR A 1 87 ? 13.029 -8.406 8.937 1.00 96.25 87 THR A CA 1
ATOM 713 C C . THR A 1 87 ? 13.859 -7.208 8.520 1.00 96.25 87 THR A C 1
ATOM 715 O O . THR A 1 87 ? 14.291 -6.396 9.348 1.00 96.25 87 THR A O 1
ATOM 718 N N . LYS A 1 88 ? 14.035 -7.062 7.208 1.00 96.50 88 LYS A N 1
ATOM 719 C CA . LYS A 1 88 ? 14.585 -5.849 6.620 1.00 96.50 88 LYS A CA 1
ATOM 720 C C . LYS A 1 88 ? 13.608 -5.245 5.634 1.00 96.50 88 LYS A C 1
ATOM 722 O O . LYS A 1 88 ? 13.063 -5.929 4.772 1.00 96.50 88 LYS A O 1
ATOM 727 N N . VAL A 1 89 ? 13.440 -3.937 5.730 1.00 96.56 89 VAL A N 1
ATOM 728 C CA . VAL A 1 89 ? 12.570 -3.156 4.850 1.00 96.56 89 VAL A CA 1
ATOM 729 C C . VAL A 1 89 ? 13.362 -2.033 4.210 1.00 96.56 89 VAL A C 1
ATOM 731 O O . VAL A 1 89 ? 14.419 -1.634 4.702 1.00 96.56 89 VAL A O 1
ATOM 734 N N . HIS A 1 90 ? 12.854 -1.511 3.103 1.00 95.88 90 HIS A N 1
ATOM 735 C CA . HIS A 1 90 ? 13.441 -0.350 2.464 1.00 95.88 90 HIS A CA 1
ATOM 736 C C . HIS A 1 90 ? 13.469 0.846 3.435 1.00 95.88 90 HIS A C 1
ATOM 738 O O . HIS A 1 90 ? 12.442 1.268 3.977 1.00 95.88 90 HIS A O 1
ATOM 744 N N . ARG A 1 91 ? 14.659 1.417 3.641 1.00 94.06 91 ARG A N 1
ATOM 745 C CA . ARG A 1 91 ? 14.927 2.481 4.619 1.00 94.06 91 ARG A CA 1
ATOM 746 C C . ARG A 1 91 ? 14.112 3.742 4.367 1.00 94.06 91 ARG A C 1
ATOM 748 O O . ARG A 1 91 ? 13.649 4.367 5.321 1.00 94.06 91 ARG A O 1
ATOM 755 N N . GLY A 1 92 ? 13.930 4.128 3.104 1.00 92.44 92 GLY A N 1
ATOM 756 C CA . GLY A 1 92 ? 13.099 5.281 2.756 1.00 92.44 92 GLY A CA 1
ATOM 757 C C . GLY A 1 92 ? 11.642 5.077 3.176 1.00 92.44 92 GLY A C 1
ATOM 758 O O . GLY A 1 92 ? 11.061 5.951 3.816 1.00 92.44 92 GLY A O 1
ATOM 759 N N . PHE A 1 93 ? 11.087 3.891 2.902 1.00 94.69 93 PHE A N 1
ATOM 760 C CA . PHE A 1 93 ? 9.691 3.565 3.226 1.00 94.69 93 PHE A CA 1
ATOM 761 C C . PHE A 1 93 ? 9.476 3.474 4.729 1.00 94.69 93 PHE A C 1
ATOM 763 O O . PHE A 1 93 ? 8.526 4.048 5.247 1.00 94.69 93 PHE A O 1
ATOM 770 N N . ALA A 1 94 ? 10.400 2.837 5.451 1.00 94.50 94 ALA A N 1
ATOM 771 C CA . ALA A 1 94 ? 10.335 2.756 6.903 1.00 94.50 94 ALA A CA 1
ATOM 772 C C . ALA A 1 94 ? 10.327 4.141 7.561 1.00 94.50 94 ALA A C 1
ATOM 774 O O . ALA A 1 94 ? 9.497 4.408 8.428 1.00 94.50 94 ALA A O 1
ATOM 775 N N . LYS A 1 95 ? 11.222 5.044 7.140 1.00 92.94 95 LYS A N 1
ATOM 776 C CA . LYS A 1 95 ? 11.268 6.418 7.660 1.00 92.94 95 LYS A CA 1
ATOM 777 C C . LYS A 1 95 ? 10.001 7.204 7.339 1.00 92.94 95 LYS A C 1
ATOM 779 O O . LYS A 1 95 ? 9.486 7.890 8.219 1.00 92.94 95 LYS A O 1
ATOM 784 N N . ALA A 1 96 ? 9.518 7.102 6.103 1.00 92.69 96 ALA A N 1
ATOM 785 C CA . ALA A 1 96 ? 8.285 7.745 5.675 1.00 92.69 96 ALA A CA 1
ATOM 786 C C . ALA A 1 96 ? 7.086 7.243 6.488 1.00 92.69 96 ALA A C 1
ATOM 788 O O . ALA A 1 96 ? 6.315 8.042 7.002 1.00 92.69 96 ALA A O 1
ATOM 789 N N . TYR A 1 97 ? 6.947 5.931 6.680 1.00 95.38 97 TYR A N 1
ATOM 790 C CA . TYR A 1 97 ? 5.844 5.373 7.458 1.00 95.38 97 TYR A CA 1
ATOM 791 C C . TYR A 1 97 ? 5.914 5.781 8.934 1.00 95.38 97 TYR A C 1
ATOM 793 O O . TYR A 1 97 ? 4.926 6.253 9.499 1.00 95.38 97 TYR A O 1
ATOM 801 N N . LYS A 1 98 ? 7.104 5.708 9.548 1.00 94.81 98 LYS A N 1
ATOM 802 C CA . LYS A 1 98 ? 7.334 6.151 10.934 1.00 94.81 98 LYS A CA 1
ATOM 803 C C . LYS A 1 98 ? 6.911 7.608 11.169 1.00 94.81 98 LYS A C 1
ATOM 805 O O . LYS A 1 98 ? 6.505 7.930 12.282 1.00 94.81 98 LYS A O 1
ATOM 810 N N . SER A 1 99 ? 6.975 8.475 10.154 1.00 95.00 99 SER A N 1
ATOM 811 C CA . SER A 1 99 ? 6.631 9.899 10.280 1.00 95.00 99 SER A CA 1
ATOM 812 C C . SER A 1 99 ? 5.128 10.170 10.458 1.00 95.00 99 SER A C 1
ATOM 814 O O . SER A 1 99 ? 4.769 11.239 10.950 1.00 95.00 99 SER A O 1
ATOM 816 N N . VAL A 1 100 ? 4.266 9.218 10.078 1.00 95.38 100 VAL A N 1
ATOM 817 C CA . VAL A 1 100 ? 2.793 9.313 10.164 1.00 95.38 100 VAL A CA 1
ATOM 818 C C . VAL A 1 100 ? 2.163 8.216 11.032 1.00 95.38 100 VAL A C 1
ATOM 820 O O . VAL A 1 100 ? 0.977 8.276 11.349 1.00 95.38 100 VAL A O 1
ATOM 823 N N . ARG A 1 101 ? 2.953 7.224 11.461 1.00 96.31 101 ARG A N 1
ATOM 824 C CA . ARG A 1 101 ? 2.509 6.032 12.200 1.00 96.31 101 ARG A CA 1
ATOM 825 C C . ARG A 1 101 ? 1.612 6.340 13.400 1.00 96.31 101 ARG A C 1
ATOM 827 O O . ARG A 1 101 ? 0.537 5.764 13.516 1.00 96.31 101 ARG A O 1
ATOM 834 N N . ASN A 1 102 ? 2.048 7.226 14.295 1.00 96.75 102 ASN A N 1
ATOM 835 C CA . ASN A 1 102 ? 1.325 7.482 15.546 1.00 96.75 102 ASN A CA 1
ATOM 836 C C . ASN A 1 102 ? -0.060 8.094 15.301 1.00 96.75 102 ASN A C 1
ATOM 838 O O . ASN A 1 102 ? -1.014 7.739 15.987 1.00 96.75 102 ASN A O 1
ATOM 842 N N . GLU A 1 103 ? -0.170 8.977 14.310 1.00 96.06 103 GLU A N 1
ATOM 843 C CA . GLU A 1 103 ? -1.435 9.615 13.950 1.00 96.06 103 GLU A CA 1
ATOM 844 C C . GLU A 1 103 ? -2.396 8.599 13.314 1.00 96.06 103 GLU A C 1
ATOM 846 O O . GLU A 1 103 ? -3.557 8.529 13.707 1.00 96.06 103 GLU A O 1
ATOM 851 N N . ILE A 1 104 ? -1.895 7.707 12.448 1.00 97.62 104 ILE A N 1
ATOM 852 C CA . ILE A 1 104 ? -2.684 6.581 11.921 1.00 97.62 104 ILE A CA 1
ATOM 853 C C . ILE A 1 104 ? -3.188 5.689 13.062 1.00 97.62 104 ILE A C 1
ATOM 855 O O . ILE A 1 104 ? -4.367 5.347 13.101 1.00 97.62 104 ILE A O 1
ATOM 859 N N . HIS A 1 105 ? -2.312 5.303 13.994 1.00 98.25 105 HIS A N 1
ATOM 860 C CA . HIS A 1 105 ? -2.673 4.428 15.117 1.00 98.25 105 HIS A CA 1
ATOM 861 C C . HIS A 1 105 ? -3.783 5.036 15.964 1.00 98.25 105 HIS A C 1
ATOM 863 O O . HIS A 1 105 ? -4.747 4.349 16.299 1.00 98.25 105 HIS A O 1
ATOM 869 N N . GLN A 1 106 ? -3.653 6.324 16.278 1.00 97.69 106 GLN A N 1
ATOM 870 C CA . GLN A 1 106 ? -4.642 7.059 17.048 1.00 97.69 106 GLN A CA 1
ATOM 871 C C . GLN A 1 106 ? -6.002 7.074 16.341 1.00 97.69 106 GLN A C 1
ATOM 873 O O . GLN A 1 106 ? -6.995 6.664 16.941 1.00 97.69 106 GLN A O 1
ATOM 878 N N . GLU A 1 107 ? -6.052 7.495 15.077 1.00 96.81 107 GLU A N 1
ATOM 879 C CA . GLU A 1 107 ? -7.317 7.626 14.345 1.00 96.81 107 GLU A CA 1
ATOM 880 C C . GLU A 1 107 ? -7.988 6.271 14.092 1.00 96.81 107 GLU A C 1
ATOM 882 O O . GLU A 1 107 ? -9.183 6.101 14.344 1.00 96.81 107 GLU A O 1
ATOM 887 N N . VAL A 1 108 ? -7.219 5.261 13.675 1.00 98.06 108 VAL A N 1
ATOM 888 C CA . VAL A 1 108 ? -7.742 3.907 13.437 1.00 98.06 108 VAL A CA 1
ATOM 889 C C . VAL A 1 108 ? -8.277 3.299 14.731 1.00 98.06 108 VAL A C 1
ATOM 891 O O . VAL A 1 108 ? -9.385 2.761 14.741 1.00 98.06 108 VAL A O 1
ATOM 894 N N . SER A 1 109 ? -7.534 3.423 15.835 1.00 98.12 109 SER A N 1
ATOM 895 C CA . SER A 1 109 ? -7.984 2.935 17.139 1.00 98.12 109 SER A CA 1
ATOM 896 C C . SER A 1 109 ? -9.294 3.607 17.559 1.00 98.12 109 SER A C 1
ATOM 898 O O . SER A 1 109 ? -10.245 2.918 17.934 1.00 98.12 109 SER A O 1
ATOM 900 N N . GLN A 1 110 ? -9.395 4.934 17.431 1.00 97.38 110 GLN A N 1
ATOM 901 C CA . GLN A 1 110 ? -10.614 5.670 17.771 1.00 97.38 110 GLN A CA 1
ATOM 902 C C . GLN A 1 110 ? -11.818 5.238 16.926 1.00 97.38 110 GLN A C 1
ATOM 904 O O . GLN A 1 110 ? -12.907 5.046 17.472 1.00 97.38 110 GLN A O 1
ATOM 909 N N . LEU A 1 111 ? -11.647 5.068 15.612 1.00 96.81 111 LEU A N 1
ATOM 910 C CA . LEU A 1 111 ? -12.729 4.656 14.711 1.00 96.81 111 LEU A CA 1
ATOM 911 C C . LEU A 1 111 ? -13.205 3.230 14.997 1.00 96.81 111 LEU A C 1
ATOM 913 O O . LEU A 1 111 ? -14.411 2.988 15.026 1.00 96.81 111 LEU A O 1
ATOM 917 N N . ILE A 1 112 ? -12.287 2.308 15.288 1.00 97.38 112 ILE A N 1
ATOM 918 C CA . ILE A 1 112 ? -12.638 0.942 15.698 1.00 97.38 112 ILE A CA 1
ATOM 919 C C . ILE A 1 112 ? -13.390 0.959 17.036 1.00 97.38 112 ILE A C 1
ATOM 921 O O . ILE A 1 112 ? -14.418 0.293 17.167 1.00 97.38 112 ILE A O 1
ATOM 925 N N . HIS A 1 113 ? -12.945 1.760 18.011 1.00 96.94 113 HIS A N 1
ATOM 926 C CA . HIS A 1 113 ? -13.603 1.874 19.318 1.00 96.94 113 HIS A CA 1
ATOM 927 C C . HIS A 1 113 ? -15.008 2.486 19.258 1.00 96.94 113 HIS A C 1
ATOM 929 O O . HIS A 1 113 ? -15.857 2.112 20.068 1.00 96.94 113 HIS A O 1
ATOM 935 N N . LYS A 1 114 ? -15.285 3.381 18.300 1.00 95.38 114 LYS A N 1
ATOM 936 C CA . LYS A 1 114 ? -16.644 3.903 18.049 1.00 95.38 114 LYS A CA 1
ATOM 937 C C . LYS A 1 114 ? -17.623 2.808 17.597 1.00 95.38 114 LYS A C 1
ATOM 939 O O . LYS A 1 114 ? -18.831 2.987 17.742 1.00 95.38 114 LYS A O 1
ATOM 944 N N . GLY A 1 115 ? -17.115 1.675 17.109 1.00 94.19 115 GLY A N 1
ATOM 945 C CA . GLY A 1 115 ? -17.901 0.519 16.694 1.00 94.19 115 GLY A CA 1
ATOM 946 C C . GLY A 1 115 ? -18.432 0.612 15.262 1.00 94.19 115 GLY A C 1
ATOM 947 O O . GLY A 1 115 ? -18.361 1.644 14.599 1.00 94.19 115 GLY A O 1
ATOM 948 N N . GLY A 1 116 ? -18.956 -0.511 14.766 1.00 95.06 116 GLY A N 1
ATOM 949 C CA . GLY A 1 116 ? -19.517 -0.626 13.415 1.00 95.06 116 GLY A CA 1
ATOM 950 C C . GLY A 1 116 ? -18.499 -0.923 12.310 1.00 95.06 116 GLY A C 1
ATOM 951 O O . GLY A 1 116 ? -18.918 -1.247 11.202 1.00 95.06 116 GLY A O 1
ATOM 952 N N . ILE A 1 117 ? -17.192 -0.873 12.596 1.00 97.88 117 ILE A N 1
ATOM 953 C CA . ILE A 1 117 ? -16.152 -1.324 11.663 1.00 97.88 117 ILE A CA 1
ATOM 954 C C . ILE A 1 117 ? -16.136 -2.853 11.618 1.00 97.88 117 ILE A C 1
ATOM 956 O O . ILE A 1 117 ? -15.935 -3.511 12.638 1.00 97.88 117 ILE A O 1
ATOM 960 N N . THR A 1 118 ? -16.328 -3.411 10.429 1.00 97.56 118 THR A N 1
ATOM 961 C CA . THR A 1 118 ? -16.347 -4.862 10.180 1.00 97.56 118 THR A CA 1
ATOM 962 C C . THR A 1 118 ? -15.220 -5.329 9.273 1.00 97.56 118 THR A C 1
ATOM 964 O O . THR A 1 118 ? -15.011 -6.530 9.131 1.00 97.56 118 THR A O 1
ATOM 967 N N . ASN A 1 119 ? -14.492 -4.396 8.662 1.00 97.88 119 ASN A N 1
ATOM 968 C CA . ASN A 1 119 ? -13.331 -4.668 7.828 1.00 97.88 119 ASN A CA 1
ATOM 969 C C . ASN A 1 119 ? -12.383 -3.463 7.842 1.00 97.88 119 ASN A C 1
ATOM 971 O O . ASN A 1 119 ? -12.844 -2.323 7.920 1.00 97.88 119 ASN A O 1
ATOM 975 N N . VAL A 1 120 ? -11.080 -3.706 7.724 1.00 98.31 120 VAL A N 1
ATOM 976 C CA . VAL A 1 120 ? -10.068 -2.667 7.512 1.00 98.31 120 VAL A CA 1
ATOM 977 C C . VAL A 1 120 ? -9.330 -2.947 6.210 1.00 98.31 120 VAL A C 1
ATOM 979 O O . VAL A 1 120 ? -8.824 -4.043 5.977 1.00 98.31 120 VAL A O 1
ATOM 982 N N . HIS A 1 121 ? -9.242 -1.939 5.353 1.00 97.31 121 HIS A N 1
ATOM 983 C CA . HIS A 1 121 ? -8.576 -2.025 4.066 1.00 97.31 121 HIS A CA 1
ATOM 984 C C . HIS A 1 121 ? -7.548 -0.901 3.943 1.00 97.31 121 HIS A C 1
ATOM 986 O O . HIS A 1 121 ? -7.868 0.279 4.036 1.00 97.31 121 HIS A O 1
ATOM 992 N N . VAL A 1 122 ? -6.289 -1.270 3.715 1.00 98.19 122 VAL A N 1
ATOM 993 C CA . VAL A 1 122 ? -5.220 -0.321 3.388 1.00 98.19 122 VAL A CA 1
ATOM 994 C C . VAL A 1 122 ? -4.888 -0.382 1.896 1.00 98.19 122 VAL A C 1
ATOM 996 O O . VAL A 1 122 ? -4.750 -1.459 1.315 1.00 98.19 122 VAL A O 1
ATOM 999 N N . THR A 1 123 ? -4.764 0.763 1.239 1.00 96.88 123 THR A N 1
ATOM 1000 C CA . THR A 1 123 ? -4.508 0.825 -0.203 1.00 96.88 123 THR A CA 1
ATOM 1001 C C . THR A 1 123 ? -3.552 1.950 -0.563 1.00 96.88 123 THR A C 1
ATOM 1003 O O . THR A 1 123 ? -3.374 2.905 0.188 1.00 96.88 123 THR A O 1
ATOM 1006 N N . GLY A 1 124 ? -2.945 1.849 -1.738 1.00 94.38 124 GLY A N 1
ATOM 1007 C CA . GLY A 1 124 ? -2.104 2.895 -2.288 1.00 94.38 124 GLY A CA 1
ATOM 1008 C C . GLY A 1 124 ? -1.569 2.518 -3.661 1.00 94.38 124 GLY A C 1
ATOM 1009 O O . GLY A 1 124 ? -1.561 1.345 -4.045 1.00 94.38 124 GLY A O 1
ATOM 1010 N N . HIS A 1 125 ? -1.143 3.539 -4.393 1.00 93.94 125 HIS A N 1
ATOM 1011 C CA . HIS A 1 125 ? -0.484 3.408 -5.687 1.00 93.94 125 HIS A CA 1
ATOM 1012 C C . HIS A 1 125 ? 1.006 3.763 -5.559 1.00 93.94 125 HIS A C 1
ATOM 1014 O O . HIS A 1 125 ? 1.350 4.668 -4.793 1.00 93.94 125 HIS A O 1
ATOM 1020 N N . SER A 1 126 ? 1.888 3.088 -6.305 1.00 93.25 126 SER A N 1
ATOM 1021 C CA . SER A 1 126 ? 3.330 3.374 -6.327 1.00 93.25 126 SER A CA 1
ATOM 1022 C C . SER A 1 126 ? 3.952 3.295 -4.923 1.00 93.25 126 SER A C 1
ATOM 1024 O O . SER A 1 126 ? 3.705 2.335 -4.189 1.00 93.25 126 SER A O 1
ATOM 1026 N N . LEU A 1 127 ? 4.698 4.323 -4.498 1.00 92.69 127 LEU A N 1
ATOM 1027 C CA . LEU A 1 127 ? 5.171 4.505 -3.119 1.00 92.69 127 LEU A CA 1
ATOM 1028 C C . LEU A 1 127 ? 4.057 4.297 -2.074 1.00 92.69 127 LEU A C 1
ATOM 1030 O O . LEU A 1 127 ? 4.296 3.692 -1.030 1.00 92.69 127 LEU A O 1
ATOM 1034 N N . GLY A 1 128 ? 2.830 4.740 -2.360 1.00 94.06 128 GLY A N 1
ATOM 1035 C CA . GLY A 1 128 ? 1.680 4.546 -1.480 1.00 94.06 128 GLY A CA 1
ATOM 1036 C C . GLY A 1 128 ? 1.330 3.070 -1.271 1.00 94.06 128 GLY A C 1
ATOM 1037 O O . GLY A 1 128 ? 0.861 2.706 -0.198 1.00 94.06 128 GLY A O 1
ATOM 1038 N N . GLY A 1 129 ? 1.606 2.200 -2.248 1.00 96.62 129 GLY A N 1
ATOM 1039 C CA . GLY A 1 129 ? 1.468 0.749 -2.096 1.00 96.62 129 GLY A CA 1
ATOM 1040 C C . GLY A 1 129 ? 2.436 0.190 -1.050 1.00 96.62 129 GLY A C 1
ATOM 1041 O O . GLY A 1 129 ? 2.020 -0.509 -0.131 1.00 96.62 129 GLY A O 1
ATOM 1042 N N . ALA A 1 130 ? 3.706 0.603 -1.097 1.00 96.75 130 ALA A N 1
ATOM 1043 C CA . ALA A 1 130 ? 4.686 0.199 -0.087 1.00 96.75 130 ALA A CA 1
ATOM 1044 C C . ALA A 1 130 ? 4.299 0.669 1.325 1.00 96.75 130 ALA A C 1
ATOM 1046 O O . ALA A 1 130 ? 4.406 -0.084 2.296 1.00 96.75 130 ALA A O 1
ATOM 1047 N N . MET A 1 131 ? 3.801 1.903 1.432 1.00 97.00 131 MET A N 1
ATOM 1048 C CA . MET A 1 131 ? 3.300 2.472 2.685 1.00 97.00 131 MET A CA 1
ATOM 1049 C C . MET A 1 131 ? 2.067 1.720 3.200 1.00 97.00 131 MET A C 1
ATOM 1051 O O . MET A 1 131 ? 1.979 1.440 4.395 1.00 97.00 131 MET A O 1
ATOM 1055 N N . ALA A 1 132 ? 1.151 1.339 2.305 1.00 98.06 132 ALA A N 1
ATOM 1056 C CA . ALA A 1 132 ? -0.027 0.551 2.644 1.00 98.06 132 ALA A CA 1
ATOM 1057 C C . ALA A 1 132 ? 0.348 -0.820 3.225 1.00 98.06 132 ALA A C 1
ATOM 1059 O O . ALA A 1 132 ? -0.221 -1.245 4.231 1.00 98.06 132 ALA A O 1
ATOM 1060 N N . THR A 1 133 ? 1.352 -1.476 2.643 1.00 98.19 133 THR A N 1
ATOM 1061 C CA . THR A 1 133 ? 1.852 -2.778 3.101 1.00 98.19 133 THR A CA 1
ATOM 1062 C C . THR A 1 133 ? 2.505 -2.691 4.477 1.00 98.19 133 THR A C 1
ATOM 1064 O O . THR A 1 133 ? 2.163 -3.476 5.363 1.00 98.19 133 THR A O 1
ATOM 1067 N N . LEU A 1 134 ? 3.374 -1.698 4.709 1.00 98.12 134 LEU A N 1
ATOM 1068 C CA . LEU A 1 134 ? 3.944 -1.440 6.040 1.00 98.12 134 LEU A CA 1
ATOM 1069 C C . LEU A 1 134 ? 2.850 -1.149 7.075 1.00 98.12 134 LEU A C 1
ATOM 1071 O O . LEU A 1 134 ? 2.876 -1.697 8.176 1.00 98.12 134 LEU A O 1
ATOM 1075 N N . CYS A 1 135 ? 1.866 -0.329 6.702 1.00 98.44 135 CYS A N 1
ATOM 1076 C CA . CYS A 1 135 ? 0.765 0.051 7.573 1.00 98.44 135 CYS A CA 1
ATOM 1077 C C . CYS A 1 135 ? -0.110 -1.137 7.974 1.00 98.44 135 CYS A C 1
ATOM 1079 O O . CYS A 1 135 ? -0.453 -1.267 9.145 1.00 98.44 135 CYS A O 1
ATOM 1081 N N . ALA A 1 136 ? -0.471 -2.013 7.035 1.00 98.50 136 ALA A N 1
ATOM 1082 C CA . ALA A 1 136 ? -1.296 -3.179 7.338 1.00 98.50 136 ALA A CA 1
ATOM 1083 C C . ALA A 1 136 ? -0.586 -4.146 8.297 1.00 98.50 136 ALA A C 1
ATOM 1085 O O . ALA A 1 136 ? -1.185 -4.595 9.274 1.00 98.50 136 ALA A O 1
ATOM 1086 N N . VAL A 1 137 ? 0.703 -4.420 8.072 1.00 98.31 137 VAL A N 1
ATOM 1087 C CA . VAL A 1 137 ? 1.482 -5.253 8.999 1.00 98.31 137 VAL A CA 1
ATOM 1088 C C . VAL A 1 137 ? 1.522 -4.608 10.383 1.00 98.31 137 VAL A C 1
ATOM 1090 O O . VAL A 1 137 ? 1.183 -5.260 11.368 1.00 98.31 137 VAL A O 1
ATOM 1093 N N . ASP A 1 138 ? 1.862 -3.320 10.467 1.00 98.56 138 ASP A N 1
ATOM 1094 C CA . ASP A 1 138 ? 2.023 -2.627 11.746 1.00 98.56 138 ASP A CA 1
ATOM 1095 C C . ASP A 1 138 ? 0.718 -2.501 12.534 1.00 98.56 138 ASP A C 1
ATOM 1097 O O . ASP A 1 138 ? 0.717 -2.739 13.740 1.00 98.56 138 ASP A O 1
ATOM 1101 N N . LEU A 1 139 ? -0.412 -2.219 11.879 1.00 98.69 139 LEU A N 1
ATOM 1102 C CA . LEU A 1 139 ? -1.725 -2.171 12.531 1.00 98.69 139 LEU A CA 1
ATOM 1103 C C . LEU A 1 139 ? -2.092 -3.498 13.202 1.00 98.69 139 LEU A C 1
ATOM 1105 O O . LEU A 1 139 ? -2.643 -3.498 14.304 1.00 98.69 139 LEU A O 1
ATOM 1109 N N . ARG A 1 140 ? -1.765 -4.628 12.566 1.00 98.25 140 ARG A N 1
ATOM 1110 C CA . ARG A 1 140 ? -2.018 -5.950 13.142 1.00 98.25 140 ARG A CA 1
ATOM 1111 C C . ARG A 1 140 ? -0.986 -6.311 14.209 1.00 98.25 140 ARG A C 1
ATOM 1113 O O . ARG A 1 140 ? -1.381 -6.723 15.295 1.00 98.25 140 ARG A O 1
ATOM 1120 N N . THR A 1 141 ? 0.314 -6.125 13.962 1.00 97.81 141 THR A N 1
ATOM 1121 C CA . THR A 1 141 ? 1.359 -6.514 14.933 1.00 97.81 141 THR A CA 1
ATOM 1122 C C . THR A 1 141 ? 1.391 -5.635 16.181 1.00 97.81 141 THR A C 1
ATOM 1124 O O . THR A 1 141 ? 1.799 -6.101 17.240 1.00 97.81 141 THR A O 1
ATOM 1127 N N . SER A 1 142 ? 0.953 -4.376 16.084 1.00 97.81 142 SER A N 1
ATOM 1128 C CA . SER A 1 142 ? 0.819 -3.473 17.239 1.00 97.81 142 SER A CA 1
ATOM 1129 C C . SER A 1 142 ? -0.448 -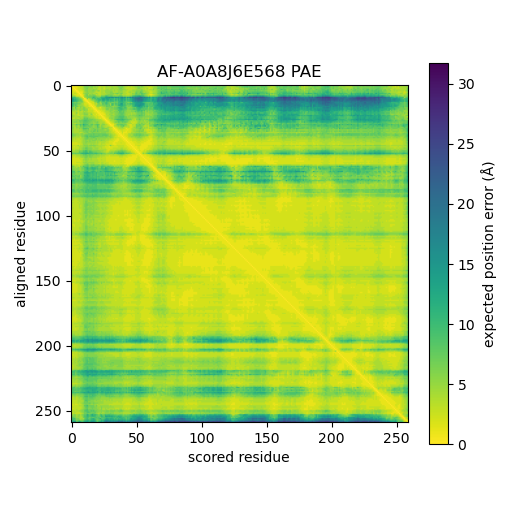3.716 18.065 1.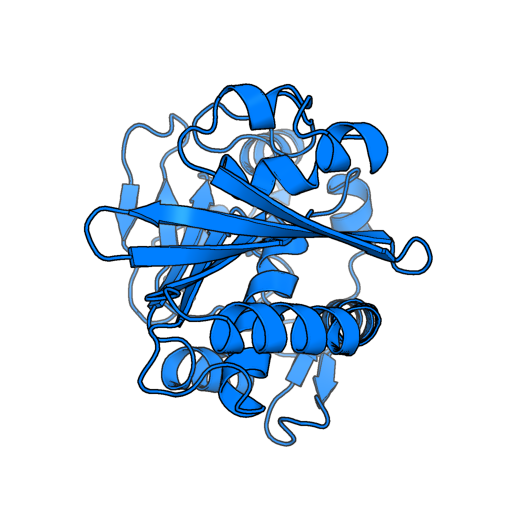00 97.81 142 SER A C 1
ATOM 1131 O O . SER A 1 142 ? -0.570 -3.178 19.163 1.00 97.81 142 SER A O 1
ATOM 1133 N N . GLY A 1 143 ? -1.394 -4.507 17.549 1.00 97.88 143 GLY A N 1
ATOM 1134 C CA . GLY A 1 143 ? -2.673 -4.780 18.199 1.00 97.88 143 GLY A CA 1
ATOM 1135 C C . GLY A 1 143 ? -3.733 -3.688 18.028 1.00 97.88 143 GLY A C 1
ATOM 1136 O O . GLY A 1 143 ? -4.816 -3.833 18.592 1.00 97.88 143 GLY A O 1
ATOM 1137 N N . VAL A 1 144 ? -3.474 -2.633 17.239 1.00 98.31 144 VAL A N 1
ATOM 1138 C CA . VAL A 1 144 ? -4.495 -1.622 16.891 1.00 98.31 144 VAL A CA 1
ATOM 1139 C C . VAL A 1 144 ? -5.676 -2.276 16.169 1.00 98.31 144 VAL A C 1
ATOM 1141 O O . VAL A 1 144 ? -6.832 -1.967 16.455 1.00 98.31 144 VAL A O 1
ATOM 1144 N N . VAL A 1 145 ? -5.391 -3.218 15.266 1.00 98.56 145 VAL A N 1
ATOM 1145 C CA . VAL A 1 145 ? -6.395 -4.055 14.604 1.00 98.56 145 VAL A CA 1
ATOM 1146 C C . VAL A 1 145 ? -6.276 -5.481 15.129 1.00 98.56 145 VAL A C 1
ATOM 1148 O O . VAL A 1 145 ? -5.310 -6.186 14.845 1.00 98.56 145 VAL A O 1
ATOM 1151 N N . SER A 1 146 ? -7.279 -5.920 15.889 1.00 97.50 146 SER A N 1
ATOM 1152 C CA . SER A 1 146 ? -7.340 -7.288 16.420 1.00 97.50 146 SER A CA 1
ATOM 1153 C C . SER A 1 146 ? -7.411 -8.350 15.312 1.00 97.50 146 SER A C 1
ATOM 1155 O O . SER A 1 146 ? -7.948 -8.094 14.237 1.00 97.50 146 SER A O 1
ATOM 1157 N N . HIS A 1 147 ? -6.969 -9.577 15.603 1.00 96.31 147 HIS A N 1
ATOM 1158 C CA . HIS A 1 147 ? -7.077 -10.714 14.675 1.00 96.31 147 HIS A CA 1
ATOM 1159 C C . HIS A 1 147 ? -8.521 -11.117 14.326 1.00 96.31 147 HIS A C 1
ATOM 1161 O O . HIS A 1 147 ? -8.732 -11.799 13.330 1.00 96.31 147 HIS A O 1
ATOM 1167 N N . SER A 1 148 ? -9.517 -10.722 15.128 1.00 96.62 148 SER A N 1
ATOM 1168 C CA . SER A 1 148 ? -10.932 -10.969 14.821 1.00 96.62 148 SER A CA 1
ATOM 1169 C C . SER A 1 148 ? -11.526 -9.971 13.826 1.00 96.62 148 SER A C 1
ATOM 1171 O O . SER A 1 148 ? -12.620 -10.213 13.324 1.00 96.62 148 SER A O 1
ATOM 1173 N N . LEU A 1 149 ? -10.845 -8.850 13.568 1.00 98.00 149 LEU A N 1
ATOM 1174 C CA . LEU A 1 149 ? -11.267 -7.852 12.593 1.00 98.00 149 LEU A CA 1
ATOM 1175 C C . LEU A 1 149 ? -10.463 -8.054 11.299 1.00 98.00 149 LEU A C 1
ATOM 1177 O O . LEU A 1 149 ? -9.242 -7.865 11.336 1.00 98.00 149 LEU A O 1
ATOM 1181 N N . PRO A 1 150 ? -11.111 -8.424 10.177 1.00 98.25 150 PRO A N 1
ATOM 1182 C CA . PRO A 1 150 ? -10.427 -8.607 8.905 1.00 98.25 150 PRO A CA 1
ATOM 1183 C C . PRO A 1 150 ? -9.615 -7.374 8.504 1.00 98.25 150 PRO A C 1
ATOM 1185 O O . PRO A 1 150 ? -10.089 -6.240 8.609 1.00 98.25 150 PRO A O 1
ATOM 1188 N N . LEU A 1 151 ? -8.382 -7.615 8.066 1.00 98.50 151 LEU A N 1
ATOM 1189 C CA . LEU A 1 151 ? -7.443 -6.605 7.604 1.00 98.50 151 LEU A CA 1
ATOM 1190 C C . LEU A 1 151 ? -6.769 -7.077 6.325 1.00 98.50 151 LEU A C 1
ATOM 1192 O O . LEU A 1 151 ? -6.102 -8.113 6.312 1.00 98.50 151 LEU A O 1
ATOM 1196 N N . GLY A 1 152 ? -6.850 -6.267 5.279 1.00 97.50 152 GLY A N 1
ATOM 1197 C CA . GLY A 1 152 ? -6.116 -6.567 4.064 1.00 97.50 152 GLY A CA 1
ATOM 1198 C C . GLY A 1 152 ? -5.796 -5.368 3.201 1.00 97.50 152 GLY A C 1
ATOM 1199 O O . GLY A 1 152 ? -6.111 -4.220 3.528 1.00 97.50 152 GLY A O 1
ATOM 1200 N N . THR A 1 153 ? -5.131 -5.643 2.086 1.00 97.31 153 THR A N 1
ATOM 1201 C CA . THR A 1 153 ? -4.640 -4.612 1.183 1.00 97.31 153 THR A CA 1
ATOM 1202 C C . THR A 1 153 ? -4.907 -4.927 -0.275 1.00 97.31 153 THR A C 1
ATOM 1204 O O . THR A 1 153 ? -4.855 -6.075 -0.720 1.00 97.31 153 THR A O 1
ATOM 1207 N N . TYR A 1 154 ? -5.111 -3.853 -1.029 1.00 96.06 154 TYR A N 1
ATOM 1208 C CA . TYR A 1 154 ? -5.035 -3.854 -2.484 1.00 96.06 154 TYR A CA 1
ATOM 1209 C C . TYR A 1 154 ? -4.114 -2.714 -2.883 1.00 96.06 154 TYR A C 1
ATOM 1211 O O . TYR A 1 154 ? -4.398 -1.559 -2.554 1.00 96.06 154 TYR A O 1
ATOM 1219 N N . THR A 1 155 ? -3.018 -3.028 -3.556 1.00 97.19 155 THR A N 1
ATOM 1220 C CA . THR A 1 155 ? -2.022 -2.040 -3.974 1.00 97.19 155 THR A CA 1
ATOM 1221 C C . THR A 1 155 ? -1.864 -2.055 -5.486 1.00 97.19 155 THR A C 1
ATOM 1223 O O . THR A 1 155 ? -2.179 -3.048 -6.141 1.00 97.19 155 THR A O 1
ATOM 1226 N N . PHE A 1 156 ? -1.447 -0.926 -6.054 1.00 96.25 156 PHE A N 1
ATOM 1227 C CA . PHE A 1 156 ? -1.358 -0.721 -7.501 1.00 96.25 156 PHE A CA 1
ATOM 1228 C C . PHE A 1 156 ? 0.049 -0.238 -7.840 1.00 96.25 156 PHE A C 1
ATOM 1230 O O . PHE A 1 156 ? 0.492 0.769 -7.289 1.00 96.25 156 PHE A O 1
ATOM 1237 N N . GLY A 1 157 ? 0.776 -0.961 -8.691 1.00 95.62 157 GLY A N 1
ATOM 1238 C CA . GLY A 1 157 ? 2.157 -0.598 -9.030 1.00 95.62 157 GLY A CA 1
ATOM 1239 C C . GLY A 1 157 ? 3.085 -0.559 -7.811 1.00 95.62 157 GLY A C 1
ATOM 1240 O O . GLY A 1 157 ? 3.943 0.311 -7.715 1.00 95.62 157 GLY A O 1
ATOM 1241 N N . GLU A 1 158 ? 2.866 -1.440 -6.830 1.00 96.88 158 GLU A N 1
ATOM 1242 C CA . GLU A 1 158 ? 3.647 -1.482 -5.589 1.00 96.88 158 GLU A CA 1
ATOM 1243 C C . GLU A 1 158 ? 5.103 -1.915 -5.859 1.00 96.88 158 GLU A C 1
ATOM 1245 O O . GLU A 1 158 ? 5.295 -2.987 -6.438 1.00 96.88 158 GLU A O 1
ATOM 1250 N N . PRO A 1 159 ? 6.122 -1.154 -5.403 1.00 96.69 159 PRO A N 1
ATOM 1251 C CA . PRO A 1 159 ? 7.524 -1.570 -5.449 1.00 96.69 159 PRO A CA 1
ATOM 1252 C C . PRO A 1 159 ? 7.834 -2.628 -4.384 1.00 96.69 159 PRO A C 1
ATOM 1254 O O . PRO A 1 159 ? 7.113 -2.765 -3.397 1.00 96.69 159 PRO A O 1
ATOM 1257 N N . ARG A 1 160 ? 8.954 -3.349 -4.515 1.00 97.31 160 ARG A N 1
ATOM 1258 C CA . ARG A 1 160 ? 9.363 -4.303 -3.468 1.00 97.31 160 ARG A CA 1
ATOM 1259 C C . ARG A 1 160 ? 9.629 -3.570 -2.149 1.00 97.31 160 ARG A C 1
ATOM 1261 O O . ARG A 1 160 ? 10.389 -2.605 -2.103 1.00 97.31 160 ARG A O 1
ATOM 1268 N N . VAL A 1 161 ? 9.036 -4.053 -1.058 1.00 97.31 161 VAL A N 1
ATOM 1269 C CA . VAL A 1 161 ? 9.053 -3.339 0.233 1.00 97.31 161 VAL A CA 1
ATOM 1270 C C . VAL A 1 161 ? 10.190 -3.791 1.147 1.00 97.31 161 VAL A C 1
ATOM 1272 O O . VAL A 1 161 ? 10.784 -2.973 1.850 1.00 97.31 161 VAL A O 1
ATOM 1275 N N . GLY A 1 162 ? 10.518 -5.081 1.144 1.00 96.62 162 GLY A N 1
ATOM 1276 C CA . GLY A 1 162 ? 11.483 -5.654 2.075 1.00 96.62 162 GLY A CA 1
ATOM 1277 C C . GLY A 1 162 ? 12.056 -6.981 1.607 1.00 96.62 162 GLY A C 1
ATOM 1278 O O . GLY A 1 162 ? 11.907 -7.366 0.449 1.00 96.62 162 GLY A O 1
ATOM 1279 N N . ASP A 1 163 ? 12.763 -7.648 2.508 1.00 96.50 163 ASP A N 1
ATOM 1280 C CA . ASP A 1 163 ? 13.382 -8.944 2.268 1.00 96.50 163 ASP A CA 1
ATOM 1281 C C . ASP A 1 163 ? 12.387 -10.114 2.379 1.00 96.50 163 ASP A C 1
ATOM 1283 O O . ASP A 1 163 ? 11.187 -9.949 2.604 1.00 96.50 163 ASP A O 1
ATOM 1287 N N . SER A 1 164 ? 12.894 -11.337 2.212 1.00 95.44 164 SER A N 1
ATOM 1288 C CA . SER A 1 164 ? 12.080 -12.557 2.303 1.00 95.44 164 SER A CA 1
ATOM 1289 C C . SER A 1 164 ? 11.461 -12.746 3.696 1.00 95.44 164 SER A C 1
ATOM 1291 O O . SER A 1 164 ? 10.352 -13.268 3.824 1.00 95.44 164 SER A O 1
ATOM 1293 N N . ALA A 1 165 ? 12.134 -12.288 4.757 1.00 96.62 165 ALA A N 1
ATOM 1294 C CA . ALA A 1 165 ? 11.579 -12.331 6.104 1.00 96.62 165 ALA A CA 1
ATOM 1295 C C . ALA A 1 165 ? 10.383 -11.376 6.240 1.00 96.62 165 ALA A C 1
ATOM 1297 O O . ALA A 1 165 ? 9.345 -11.790 6.761 1.00 96.62 165 ALA A O 1
ATOM 1298 N N . PHE A 1 166 ? 10.484 -10.155 5.701 1.00 97.50 166 PHE A N 1
ATOM 1299 C CA . PHE A 1 166 ? 9.368 -9.211 5.646 1.00 97.50 166 PHE A CA 1
ATOM 1300 C C . PHE A 1 166 ? 8.206 -9.734 4.791 1.00 97.50 166 PHE A C 1
ATOM 1302 O O . PHE A 1 166 ? 7.064 -9.723 5.246 1.00 97.50 166 PHE A O 1
ATOM 1309 N N . LYS A 1 167 ? 8.483 -10.293 3.606 1.00 96.25 167 LYS A N 1
ATOM 1310 C CA . LYS A 1 167 ? 7.483 -10.996 2.782 1.00 96.25 167 LYS A CA 1
ATOM 1311 C C . LYS A 1 167 ? 6.696 -12.023 3.609 1.00 96.25 167 LYS A C 1
ATOM 1313 O O . LYS A 1 167 ? 5.467 -12.037 3.597 1.00 96.25 167 LYS A O 1
ATOM 1318 N N . ASN A 1 168 ? 7.402 -12.893 4.334 1.00 96.06 168 ASN A N 1
ATOM 1319 C CA . ASN A 1 168 ? 6.772 -13.937 5.146 1.00 96.06 168 ASN A CA 1
ATOM 1320 C C . ASN A 1 168 ? 6.027 -13.371 6.362 1.00 96.06 168 ASN A C 1
ATOM 1322 O O . ASN A 1 168 ? 5.164 -14.051 6.917 1.00 96.06 168 ASN A O 1
ATOM 1326 N N . LEU A 1 169 ? 6.394 -12.180 6.837 1.00 96.88 169 LEU A N 1
ATOM 1327 C CA . LEU A 1 169 ? 5.651 -11.478 7.876 1.00 96.88 169 LEU A CA 1
ATOM 1328 C C . LEU A 1 169 ? 4.322 -10.954 7.322 1.00 96.88 169 LEU A C 1
ATOM 1330 O O . LEU A 1 169 ? 3.297 -11.164 7.966 1.00 96.88 169 LEU A O 1
ATOM 1334 N N . VAL A 1 170 ? 4.319 -10.354 6.125 1.00 97.12 170 VAL A N 1
ATOM 1335 C CA . VAL A 1 170 ? 3.093 -9.903 5.441 1.00 97.12 170 VAL A CA 1
ATOM 1336 C C . VAL A 1 170 ? 2.116 -11.067 5.275 1.00 97.12 170 VAL A C 1
ATOM 1338 O O . VAL A 1 170 ? 0.986 -10.968 5.745 1.00 97.12 170 VAL A O 1
ATOM 1341 N N . ASP A 1 171 ? 2.574 -12.190 4.713 1.00 94.75 171 ASP A N 1
ATOM 1342 C CA . ASP A 1 171 ? 1.747 -13.380 4.439 1.00 94.75 171 ASP A CA 1
ATOM 1343 C C . ASP A 1 171 ? 1.106 -13.988 5.703 1.00 94.75 171 ASP A C 1
ATOM 1345 O O . ASP A 1 171 ? 0.026 -14.568 5.654 1.00 94.75 171 ASP A O 1
ATOM 1349 N N . ARG A 1 172 ? 1.750 -13.827 6.866 1.00 94.88 172 ARG A N 1
ATOM 1350 C CA . ARG A 1 172 ? 1.239 -14.321 8.158 1.00 94.88 172 ARG A CA 1
ATOM 1351 C C . ARG A 1 172 ? 0.332 -13.335 8.891 1.00 94.88 172 ARG A C 1
ATOM 1353 O O . ARG A 1 172 ? -0.373 -13.737 9.813 1.00 94.88 172 ARG A O 1
ATOM 1360 N N . THR A 1 173 ? 0.402 -12.056 8.538 1.00 95.25 173 THR A N 1
ATOM 1361 C CA . THR A 1 173 ? -0.181 -10.965 9.330 1.00 95.25 173 THR A CA 1
ATOM 1362 C C . THR A 1 173 ? -1.404 -10.359 8.653 1.00 95.25 173 THR A C 1
ATOM 1364 O O . THR A 1 173 ? -2.386 -10.041 9.325 1.00 95.25 173 THR A O 1
ATOM 1367 N N . VAL A 1 174 ? -1.333 -10.186 7.335 1.00 96.69 174 VAL A N 1
ATOM 1368 C CA . VAL A 1 174 ? -2.352 -9.521 6.526 1.00 96.69 174 VAL A CA 1
ATOM 1369 C C . VAL A 1 174 ? -3.260 -10.591 5.926 1.00 96.69 174 VAL A C 1
ATOM 1371 O O . VAL A 1 174 ? -2.794 -11.447 5.179 1.00 96.69 174 VAL A O 1
ATOM 1374 N N . ASP A 1 175 ? -4.557 -10.549 6.240 1.00 96.94 175 ASP A N 1
ATOM 1375 C CA . ASP A 1 175 ? -5.492 -11.638 5.916 1.00 96.94 175 ASP A CA 1
ATOM 1376 C C . ASP A 1 175 ? -5.672 -11.805 4.393 1.00 96.94 175 ASP A C 1
ATOM 1378 O O . ASP A 1 175 ? -5.919 -12.904 3.890 1.00 96.94 175 ASP A O 1
ATOM 1382 N N . TYR A 1 176 ? -5.525 -10.709 3.645 1.00 94.88 176 TYR A N 1
ATOM 1383 C CA . TYR A 1 176 ? -5.409 -10.717 2.191 1.00 94.88 176 TYR A CA 1
ATOM 1384 C C . TYR A 1 176 ? -4.519 -9.571 1.704 1.00 94.88 176 TYR A C 1
ATOM 1386 O O . TYR A 1 176 ? -4.683 -8.425 2.109 1.00 94.88 176 TYR A O 1
ATOM 1394 N N . HIS A 1 177 ? -3.605 -9.866 0.787 1.00 96.12 177 HIS A N 1
ATOM 1395 C CA . HIS A 1 177 ? -2.713 -8.883 0.182 1.00 96.12 177 HIS A CA 1
ATOM 1396 C C . HIS A 1 177 ? -2.698 -9.118 -1.329 1.00 96.12 177 HIS A C 1
ATOM 1398 O O . HIS A 1 177 ? -2.223 -10.155 -1.781 1.00 96.12 177 HIS A O 1
ATOM 1404 N N . TYR A 1 178 ? -3.281 -8.199 -2.103 1.00 96.25 178 TYR A N 1
ATOM 1405 C CA . TYR A 1 178 ? -3.324 -8.282 -3.564 1.00 96.25 178 TYR A CA 1
ATOM 1406 C C . TYR A 1 178 ? -2.524 -7.144 -4.186 1.00 96.25 178 TYR A C 1
ATOM 1408 O O . TYR A 1 178 ? -2.852 -5.970 -3.989 1.00 96.25 178 TYR A O 1
ATOM 1416 N N . ARG A 1 179 ? -1.514 -7.498 -4.982 1.00 97.56 179 ARG A N 1
ATOM 1417 C CA . ARG A 1 179 ? -0.700 -6.538 -5.734 1.00 97.56 179 ARG A CA 1
ATOM 1418 C C . ARG A 1 179 ? -1.170 -6.499 -7.177 1.00 97.56 179 ARG A C 1
ATOM 1420 O O . ARG A 1 179 ? -0.976 -7.457 -7.919 1.00 97.56 179 ARG A O 1
ATOM 1427 N N . VAL A 1 180 ? -1.799 -5.408 -7.585 1.00 97.56 180 VAL A N 1
ATOM 1428 C CA . VAL A 1 180 ? -2.251 -5.213 -8.962 1.00 97.56 180 VAL A CA 1
ATOM 1429 C C . VAL A 1 180 ? -1.127 -4.573 -9.767 1.00 97.56 180 VAL A C 1
ATOM 1431 O O . VAL A 1 180 ? -0.620 -3.512 -9.397 1.00 97.56 180 VAL A O 1
ATOM 1434 N N . VAL A 1 181 ? -0.751 -5.208 -10.875 1.00 97.56 181 VAL A N 1
ATOM 1435 C CA . VAL A 1 181 ? 0.314 -4.738 -11.767 1.00 97.56 181 VAL A CA 1
ATOM 1436 C C . VAL A 1 181 ? -0.242 -4.543 -13.169 1.00 97.56 181 VAL A C 1
ATOM 1438 O O . VAL A 1 181 ? -0.836 -5.458 -13.744 1.00 97.56 181 VAL A O 1
ATOM 1441 N N . HIS A 1 182 ? -0.034 -3.355 -13.729 1.00 97.00 182 HIS A N 1
ATOM 1442 C CA . HIS A 1 182 ? -0.407 -3.054 -15.102 1.00 97.00 182 HIS A CA 1
ATOM 1443 C C . HIS A 1 182 ? 0.716 -3.428 -16.068 1.00 97.00 182 HIS A C 1
ATOM 1445 O O . HIS A 1 182 ? 1.747 -2.766 -16.106 1.00 97.00 182 HIS A O 1
ATOM 1451 N N . TYR A 1 183 ? 0.500 -4.459 -16.882 1.00 96.12 183 TYR A N 1
ATOM 1452 C CA . TYR A 1 183 ? 1.324 -4.815 -18.035 1.00 96.12 183 TYR A CA 1
ATOM 1453 C C . TYR A 1 183 ? 2.845 -4.682 -17.833 1.00 96.12 183 TYR A C 1
ATOM 1455 O O . TYR A 1 183 ? 3.453 -5.599 -17.284 1.00 96.12 183 TYR A O 1
ATOM 1463 N N . ALA A 1 184 ? 3.455 -3.588 -18.302 1.00 95.88 184 ALA A N 1
ATOM 1464 C CA . ALA A 1 184 ? 4.895 -3.338 -18.257 1.00 95.88 184 ALA A CA 1
ATOM 1465 C C . ALA A 1 184 ? 5.290 -2.225 -17.268 1.00 95.88 184 ALA A C 1
ATOM 1467 O O . ALA A 1 184 ? 6.319 -1.578 -17.460 1.00 95.88 184 ALA A O 1
ATOM 1468 N N . ASP A 1 185 ? 4.472 -1.983 -16.240 1.00 95.75 185 ASP A N 1
ATOM 1469 C CA . ASP A 1 185 ? 4.773 -1.060 -15.145 1.00 95.75 185 ASP A CA 1
ATOM 1470 C C . ASP A 1 185 ? 6.151 -1.372 -14.543 1.00 95.75 185 ASP A C 1
ATOM 1472 O O . ASP A 1 185 ? 6.422 -2.488 -14.100 1.00 95.75 185 ASP A O 1
ATOM 1476 N N . LEU A 1 186 ? 7.033 -0.371 -14.535 1.00 94.38 186 LEU A N 1
ATOM 1477 C CA . LEU A 1 186 ? 8.391 -0.524 -14.031 1.00 94.38 186 LEU A CA 1
ATOM 1478 C C . LEU A 1 186 ? 8.487 -0.618 -12.504 1.00 94.38 186 LEU A C 1
ATOM 1480 O O . LEU A 1 186 ? 9.443 -1.207 -11.995 1.00 94.38 186 LEU A O 1
ATOM 1484 N N . VAL A 1 187 ? 7.548 -0.023 -11.763 1.00 95.19 187 VAL A N 1
ATOM 1485 C CA . VAL A 1 187 ? 7.697 0.199 -10.318 1.00 95.19 187 VAL A CA 1
ATOM 1486 C C . VAL A 1 187 ? 7.666 -1.100 -9.515 1.00 95.19 187 VAL A C 1
ATOM 1488 O O . VAL A 1 187 ? 8.527 -1.266 -8.649 1.00 95.19 187 VAL A O 1
ATOM 1491 N N . PRO A 1 188 ? 6.821 -2.095 -9.843 1.00 96.12 188 PRO A N 1
ATOM 1492 C CA . PRO A 1 188 ? 6.920 -3.426 -9.251 1.00 96.12 188 PRO A CA 1
ATOM 1493 C C . PRO A 1 188 ? 8.273 -4.110 -9.449 1.00 96.12 188 PRO A C 1
ATOM 1495 O O . PRO A 1 188 ? 8.597 -5.054 -8.735 1.00 96.12 188 PRO A O 1
ATOM 1498 N N . HIS A 1 189 ? 9.108 -3.657 -10.378 1.00 94.44 189 HIS A N 1
ATOM 1499 C CA . HIS A 1 189 ? 10.418 -4.255 -10.602 1.00 94.44 189 HIS A CA 1
ATOM 1500 C C . HIS A 1 189 ? 11.549 -3.556 -9.841 1.00 94.44 189 HIS A C 1
ATOM 1502 O O . HIS A 1 189 ? 12.686 -4.030 -9.919 1.00 94.44 189 HIS A O 1
ATOM 1508 N N . VAL A 1 190 ? 11.252 -2.507 -9.062 1.00 92.88 190 VAL A N 1
ATOM 1509 C CA . VAL A 1 190 ? 12.227 -1.813 -8.213 1.00 92.88 190 VAL A CA 1
ATOM 1510 C C . VAL A 1 190 ? 11.883 -1.910 -6.718 1.00 92.88 190 VAL A C 1
ATOM 1512 O O . VAL A 1 190 ? 10.710 -1.965 -6.353 1.00 92.88 190 VAL A O 1
ATOM 1515 N N . PRO A 1 191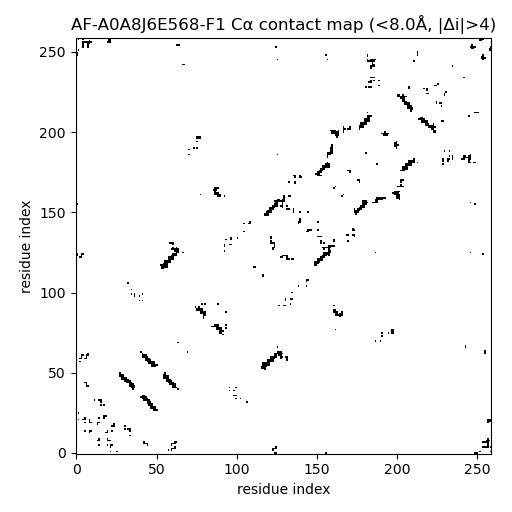 ? 12.896 -1.931 -5.834 1.00 93.94 191 PRO A N 1
ATOM 1516 C CA . PRO A 1 191 ? 14.278 -2.314 -6.137 1.00 93.94 191 PRO A CA 1
ATOM 1517 C C . PRO A 1 191 ? 14.351 -3.740 -6.716 1.00 93.94 191 PRO A C 1
ATOM 1519 O O . PRO A 1 191 ? 13.424 -4.537 -6.567 1.00 93.94 191 PRO A O 1
ATOM 1522 N N . ALA A 1 192 ? 15.434 -4.058 -7.430 1.00 92.00 192 ALA A N 1
ATOM 1523 C CA . ALA A 1 192 ? 15.613 -5.381 -8.029 1.00 92.00 192 ALA A CA 1
ATOM 1524 C C . ALA A 1 192 ? 15.655 -6.483 -6.953 1.00 92.00 192 ALA A C 1
ATOM 1526 O O . ALA A 1 192 ? 16.208 -6.269 -5.875 1.00 92.00 192 ALA A O 1
ATOM 1527 N N . GLU A 1 193 ? 15.135 -7.676 -7.264 1.00 91.00 193 GLU A N 1
ATOM 1528 C CA . GLU A 1 193 ? 15.109 -8.817 -6.329 1.00 91.00 193 GLU A CA 1
ATOM 1529 C C . GLU A 1 193 ? 16.509 -9.125 -5.763 1.00 91.00 193 GLU A C 1
ATOM 1531 O O . GLU A 1 193 ? 16.713 -9.308 -4.562 1.00 91.00 193 GLU A O 1
ATOM 1536 N N . LYS A 1 194 ? 17.511 -9.122 -6.646 1.00 89.25 194 LYS A N 1
ATOM 1537 C CA . LYS A 1 194 ? 18.928 -9.248 -6.300 1.00 89.25 194 LYS A CA 1
ATOM 1538 C C . LYS A 1 194 ? 19.600 -7.897 -6.488 1.00 89.25 194 LYS A C 1
ATOM 1540 O O . LYS A 1 194 ? 20.118 -7.606 -7.564 1.00 89.25 194 LYS A O 1
ATOM 1545 N N . HIS A 1 195 ? 19.584 -7.076 -5.444 1.00 87.44 195 HIS A N 1
ATOM 1546 C CA . HIS A 1 195 ? 20.277 -5.797 -5.431 1.00 87.44 195 HIS A CA 1
ATOM 1547 C C . HIS A 1 195 ? 21.621 -5.912 -4.693 1.00 87.44 195 HIS A C 1
ATOM 1549 O O . HIS A 1 195 ? 21.786 -6.708 -3.772 1.00 87.44 195 HIS A O 1
ATOM 1555 N N . MET A 1 196 ? 22.602 -5.084 -5.058 1.00 82.56 196 MET A N 1
ATOM 1556 C CA . MET A 1 196 ? 23.947 -5.115 -4.454 1.00 82.56 196 MET A CA 1
ATOM 1557 C C . MET A 1 196 ? 23.981 -4.826 -2.944 1.00 82.56 196 MET A C 1
ATOM 1559 O O . MET A 1 196 ? 24.929 -5.212 -2.268 1.00 82.56 196 MET A O 1
ATOM 1563 N N . VAL A 1 197 ? 22.955 -4.151 -2.418 1.00 83.50 197 VAL A N 1
ATOM 1564 C CA . VAL A 1 197 ? 22.855 -3.744 -1.004 1.00 83.50 197 VAL A CA 1
ATOM 1565 C C . VAL A 1 197 ? 21.767 -4.499 -0.233 1.00 83.50 197 VAL A C 1
ATOM 1567 O O . VAL A 1 197 ? 21.488 -4.160 0.915 1.00 83.50 197 VAL A O 1
ATOM 1570 N N . GLY A 1 198 ? 21.146 -5.512 -0.844 1.00 84.31 198 GLY A N 1
ATOM 1571 C CA . GLY A 1 198 ? 20.075 -6.272 -0.210 1.00 84.31 198 GLY A CA 1
ATOM 1572 C C . GLY A 1 198 ? 19.273 -7.132 -1.180 1.00 84.31 198 GLY A C 1
ATOM 1573 O O . GLY A 1 198 ? 19.214 -6.859 -2.378 1.00 84.31 198 GLY A O 1
ATOM 1574 N N . HIS A 1 199 ? 18.632 -8.165 -0.641 1.00 93.19 199 HIS A N 1
ATOM 1575 C CA . HIS A 1 199 ? 17.663 -8.965 -1.381 1.00 93.19 199 HIS A CA 1
ATOM 1576 C C . HIS A 1 199 ? 16.261 -8.476 -1.062 1.00 93.19 199 HIS A C 1
ATOM 1578 O O . HIS A 1 199 ? 15.902 -8.331 0.108 1.00 93.19 199 HIS A O 1
ATOM 1584 N N . TYR A 1 200 ? 15.486 -8.236 -2.108 1.00 96.19 200 TYR A N 1
ATOM 1585 C CA . TYR A 1 200 ? 14.115 -7.774 -2.007 1.00 96.19 200 TYR A CA 1
ATOM 1586 C C . TYR A 1 200 ? 13.175 -8.828 -2.557 1.00 96.19 200 TYR A C 1
ATOM 1588 O O . TYR A 1 200 ? 13.468 -9.454 -3.570 1.00 96.19 200 TYR A O 1
ATOM 1596 N N . HIS A 1 201 ? 12.035 -9.002 -1.906 1.00 96.44 201 HIS A N 1
ATOM 1597 C CA . HIS A 1 201 ? 11.010 -9.927 -2.350 1.00 96.44 201 HIS A CA 1
ATOM 1598 C C . HIS A 1 201 ? 9.639 -9.291 -2.204 1.00 96.44 201 HIS A C 1
ATOM 1600 O O . HIS A 1 201 ? 9.324 -8.658 -1.196 1.00 96.44 201 HIS A O 1
ATOM 1606 N N . HIS A 1 202 ? 8.811 -9.508 -3.211 1.00 96.62 202 HIS A N 1
ATOM 1607 C CA . HIS A 1 202 ? 7.397 -9.209 -3.147 1.00 96.62 202 HIS A CA 1
ATOM 1608 C C . HIS A 1 202 ? 6.630 -10.174 -2.257 1.00 96.62 202 HIS A C 1
ATOM 1610 O O . HIS A 1 202 ? 6.884 -11.383 -2.224 1.00 96.62 202 HIS A O 1
ATOM 1616 N N . SER A 1 203 ? 5.604 -9.623 -1.616 1.00 91.00 203 SER A N 1
ATOM 1617 C CA . SER A 1 203 ? 4.532 -10.385 -0.986 1.00 91.00 203 SER A CA 1
ATOM 1618 C C . SER A 1 203 ? 3.700 -11.150 -2.030 1.00 91.00 203 SER A C 1
ATOM 1620 O O . SER A 1 203 ? 3.576 -10.694 -3.176 1.00 91.00 203 SER A O 1
ATOM 1622 N N . PRO A 1 204 ? 3.144 -12.326 -1.680 1.00 85.62 204 PRO A N 1
ATOM 1623 C CA . PRO A 1 204 ? 2.305 -13.112 -2.584 1.00 85.62 204 PRO A CA 1
ATOM 1624 C C . PRO A 1 204 ? 1.053 -12.399 -3.115 1.00 85.62 204 PRO A C 1
ATOM 1626 O O . PRO A 1 204 ? 0.572 -11.429 -2.541 1.00 85.62 204 PRO A O 1
ATOM 1629 N N . ARG A 1 205 ? 0.517 -13.001 -4.188 1.00 91.12 205 ARG A N 1
ATOM 1630 C CA . ARG A 1 205 ? -0.683 -12.678 -4.987 1.00 91.12 205 ARG A CA 1
ATOM 1631 C C . ARG A 1 205 ? -0.602 -11.397 -5.807 1.00 91.12 205 ARG A C 1
ATOM 1633 O O . ARG A 1 205 ? -1.318 -10.420 -5.591 1.00 91.12 205 ARG A O 1
ATOM 1640 N N . GLU A 1 206 ? 0.220 -11.481 -6.844 1.00 96.94 206 GLU A N 1
ATOM 1641 C CA . GLU A 1 206 ? 0.138 -10.572 -7.980 1.00 96.94 206 GLU A CA 1
ATOM 1642 C C . GLU A 1 206 ? -1.111 -10.866 -8.830 1.00 96.94 206 GLU A C 1
ATOM 1644 O O . GLU A 1 206 ? -1.395 -12.014 -9.185 1.00 96.94 206 GLU A O 1
ATOM 1649 N N . ILE A 1 207 ? -1.840 -9.803 -9.165 1.00 97.44 207 ILE A N 1
ATOM 1650 C CA . ILE A 1 207 ? -2.884 -9.768 -10.186 1.00 97.44 207 ILE A CA 1
ATOM 1651 C C . ILE A 1 207 ? -2.342 -8.939 -11.350 1.00 97.44 207 ILE A C 1
ATOM 1653 O O . ILE A 1 207 ? -2.269 -7.710 -11.273 1.00 97.44 207 ILE A O 1
ATOM 1657 N N . TRP A 1 208 ? -1.938 -9.614 -12.420 1.00 97.75 208 TRP A N 1
ATOM 1658 C CA . TRP A 1 208 ? -1.281 -8.988 -13.560 1.00 97.75 208 TRP A CA 1
ATOM 1659 C C . TRP A 1 208 ? -2.266 -8.757 -14.702 1.00 97.75 208 TRP A C 1
ATOM 1661 O O . TRP A 1 208 ? -2.817 -9.712 -15.252 1.00 97.75 208 TRP A O 1
ATOM 1671 N N . TYR A 1 209 ? -2.488 -7.493 -15.054 1.00 97.94 209 TYR A N 1
ATOM 1672 C CA . TYR A 1 209 ? -3.371 -7.096 -16.149 1.00 97.94 209 TYR A CA 1
ATOM 1673 C C . TYR A 1 209 ? -2.612 -6.957 -17.468 1.00 97.94 209 TYR A C 1
ATOM 1675 O O . TYR A 1 209 ? -1.447 -6.549 -17.498 1.00 97.94 209 TYR A O 1
ATOM 1683 N N . ASN A 1 210 ? -3.299 -7.251 -18.572 1.00 96.12 210 ASN A N 1
ATOM 1684 C CA . ASN A 1 210 ? -2.808 -6.922 -19.907 1.00 96.12 210 ASN A CA 1
ATOM 1685 C C . ASN A 1 210 ? -2.816 -5.398 -20.161 1.00 96.12 210 ASN A C 1
ATOM 1687 O O . ASN A 1 210 ? -3.405 -4.631 -19.404 1.00 96.12 210 ASN A O 1
ATOM 1691 N N . GLU A 1 211 ? -2.175 -4.964 -21.249 1.00 94.50 211 GLU A N 1
ATOM 1692 C CA . GLU A 1 211 ? -2.036 -3.542 -21.626 1.00 94.50 211 GLU A CA 1
ATOM 1693 C C . GLU A 1 211 ? -3.375 -2.797 -21.733 1.00 94.50 211 GLU A C 1
ATOM 1695 O O . GLU A 1 211 ? -3.484 -1.629 -21.382 1.00 94.50 211 GLU A O 1
ATOM 1700 N N . ALA A 1 212 ? -4.418 -3.473 -22.214 1.00 93.75 212 ALA A N 1
ATOM 1701 C CA . ALA A 1 212 ? -5.728 -2.865 -22.416 1.00 93.75 212 ALA A CA 1
ATOM 1702 C C . ALA A 1 212 ? -6.621 -2.895 -21.161 1.00 93.75 212 ALA A C 1
ATOM 1704 O O . ALA A 1 212 ? -7.769 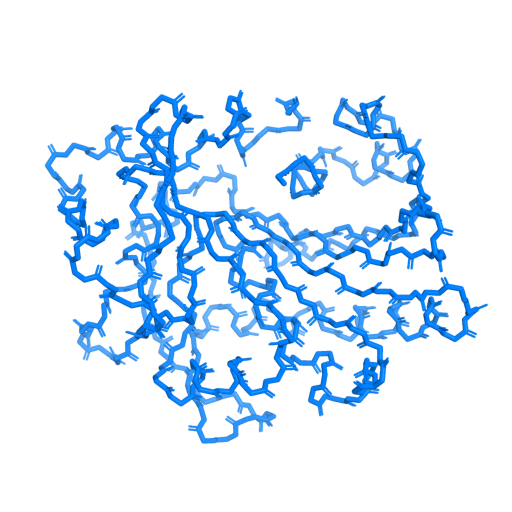-2.462 -21.243 1.00 93.75 212 ALA A O 1
ATOM 1705 N N . PHE A 1 213 ? -6.151 -3.446 -20.032 1.00 93.12 213 PHE A N 1
ATOM 1706 C CA . PHE A 1 213 ? -6.964 -3.693 -18.830 1.00 93.12 213 PHE A CA 1
ATOM 1707 C C . PHE A 1 213 ? -8.251 -4.506 -19.078 1.00 93.12 213 PHE A C 1
ATOM 1709 O O . PHE A 1 213 ? -9.247 -4.360 -18.372 1.00 93.12 213 PHE A O 1
ATOM 1716 N N . THR A 1 214 ? -8.245 -5.382 -20.081 1.00 95.06 214 THR A N 1
ATOM 1717 C CA . THR A 1 214 ? -9.416 -6.195 -20.467 1.00 95.06 214 THR A CA 1
ATOM 1718 C C . THR A 1 214 ? -9.370 -7.614 -19.922 1.00 95.06 214 THR A C 1
ATOM 1720 O O . THR A 1 214 ? -10.409 -8.261 -19.825 1.00 95.06 214 THR A O 1
ATOM 1723 N N . ASP A 1 215 ? -8.179 -8.095 -19.574 1.00 96.44 215 ASP A N 1
ATOM 1724 C CA . ASP A 1 215 ? -7.955 -9.433 -19.043 1.00 96.44 215 ASP A CA 1
ATOM 1725 C C . ASP A 1 215 ? -6.862 -9.390 -17.972 1.00 96.44 215 ASP A C 1
ATOM 1727 O O . ASP A 1 215 ? -5.987 -8.513 -17.991 1.00 96.44 215 ASP A O 1
ATOM 1731 N N . PHE A 1 216 ? -6.915 -10.338 -17.041 1.00 96.94 216 PHE A N 1
ATOM 1732 C CA . PHE A 1 216 ? -5.944 -10.453 -15.964 1.00 96.94 216 PHE A CA 1
ATOM 1733 C C . PHE A 1 216 ? -5.591 -11.901 -15.660 1.00 96.94 216 PHE A C 1
ATOM 1735 O O . PHE A 1 216 ? -6.375 -12.831 -15.830 1.00 96.94 216 PHE A O 1
ATOM 1742 N N . ARG A 1 217 ? -4.395 -12.072 -15.108 1.00 96.06 217 ARG A N 1
ATOM 1743 C CA . ARG A 1 217 ? -3.907 -13.337 -14.580 1.00 96.06 217 ARG A CA 1
ATOM 1744 C C . ARG A 1 217 ? -3.625 -13.201 -13.091 1.00 96.06 217 ARG A C 1
ATOM 1746 O O . ARG A 1 217 ? -2.934 -12.282 -12.665 1.00 96.06 217 ARG A O 1
ATOM 1753 N N . THR A 1 218 ? -4.101 -14.160 -12.303 1.00 96.56 218 THR A N 1
ATOM 1754 C CA . THR A 1 218 ? -3.602 -14.370 -10.940 1.00 96.56 218 THR A CA 1
ATOM 1755 C C . THR A 1 218 ? -2.313 -15.181 -11.010 1.00 96.56 218 THR A C 1
ATOM 1757 O O . THR A 1 218 ? -2.299 -16.293 -11.541 1.00 96.56 218 THR A O 1
ATOM 1760 N N . CYS A 1 219 ? -1.228 -14.602 -10.515 1.00 94.75 219 CYS A N 1
ATOM 1761 C CA . CYS A 1 219 ? 0.089 -15.227 -10.495 1.00 94.75 219 CYS A CA 1
ATOM 1762 C C . CYS A 1 219 ? 0.223 -16.192 -9.322 1.00 94.75 219 CYS A C 1
ATOM 1764 O O . CYS A 1 219 ? -0.638 -16.244 -8.436 1.00 94.75 219 CYS A O 1
ATOM 1766 N N . ASP A 1 220 ? 1.301 -16.971 -9.315 1.00 89.44 220 ASP A N 1
ATOM 1767 C CA . ASP A 1 220 ? 1.533 -17.905 -8.223 1.00 89.44 220 ASP A CA 1
ATOM 1768 C C . ASP A 1 220 ? 1.731 -17.216 -6.849 1.00 89.44 220 ASP A C 1
ATOM 1770 O O . ASP A 1 220 ? 1.869 -15.996 -6.699 1.00 89.44 220 ASP A O 1
ATOM 1774 N N . GLY A 1 221 ? 1.727 -18.034 -5.796 1.00 86.19 221 GLY A N 1
ATOM 1775 C CA . GLY A 1 221 ? 1.925 -17.576 -4.421 1.00 86.19 221 GLY A CA 1
ATOM 1776 C C . GLY A 1 221 ? 3.379 -17.242 -4.064 1.00 86.19 221 GLY A C 1
ATOM 1777 O O . GLY A 1 221 ? 3.660 -16.973 -2.900 1.00 86.19 221 GLY A O 1
ATOM 1778 N N . SER A 1 222 ? 4.328 -17.283 -5.005 1.00 87.81 222 SER A N 1
ATOM 1779 C CA . SER A 1 222 ? 5.740 -17.009 -4.706 1.00 87.81 222 SER A CA 1
ATOM 1780 C C . SER A 1 222 ? 6.005 -15.524 -4.457 1.00 87.81 222 SER A C 1
ATOM 1782 O O . SER A 1 222 ? 6.977 -15.190 -3.780 1.00 87.81 222 SER A O 1
ATOM 1784 N N . GLY A 1 223 ? 5.147 -14.651 -4.990 1.00 87.94 223 GLY A N 1
ATOM 1785 C CA . GLY A 1 223 ? 5.352 -13.204 -5.032 1.00 87.94 223 GLY A CA 1
ATOM 1786 C C . GLY A 1 223 ? 6.221 -12.740 -6.206 1.00 87.94 223 GLY A C 1
ATOM 1787 O O . GLY A 1 223 ? 6.144 -11.572 -6.559 1.00 87.94 223 GLY A O 1
ATOM 1788 N N . GLU A 1 224 ? 6.982 -13.628 -6.850 1.00 91.44 224 GLU A N 1
ATOM 1789 C CA . GLU A 1 224 ? 7.959 -13.302 -7.902 1.00 91.44 224 GLU A CA 1
ATOM 1790 C C . GLU A 1 224 ? 7.805 -14.219 -9.134 1.00 91.44 224 GLU A C 1
ATOM 1792 O O . GLU A 1 224 ? 8.797 -14.612 -9.749 1.00 91.44 224 GLU A O 1
ATOM 1797 N N . ASP A 1 225 ? 6.568 -14.576 -9.501 1.00 93.25 225 ASP A N 1
ATOM 1798 C CA . ASP A 1 225 ? 6.264 -15.500 -10.605 1.00 93.25 225 ASP A CA 1
ATOM 1799 C C . ASP A 1 225 ? 6.965 -15.052 -11.909 1.00 93.25 225 ASP A C 1
ATOM 1801 O O . ASP A 1 225 ? 6.615 -14.011 -12.482 1.00 93.25 225 ASP A O 1
ATOM 1805 N N . PRO A 1 226 ? 7.939 -15.824 -12.433 1.00 92.94 226 PRO A N 1
ATOM 1806 C CA . PRO A 1 226 ? 8.714 -15.427 -13.608 1.00 92.94 226 PRO A CA 1
ATOM 1807 C C . PRO A 1 226 ? 7.885 -15.425 -14.899 1.00 92.94 226 PRO A C 1
ATOM 1809 O O . PRO A 1 226 ? 8.375 -14.992 -15.939 1.00 92.94 226 PRO A O 1
ATOM 1812 N N . THR A 1 227 ? 6.646 -15.921 -14.855 1.00 94.69 227 THR A N 1
ATOM 1813 C CA . THR A 1 227 ? 5.724 -15.993 -15.991 1.00 94.69 227 THR A CA 1
ATOM 1814 C C . THR A 1 227 ? 4.659 -14.887 -15.984 1.00 94.69 227 THR A C 1
ATOM 1816 O O . THR A 1 227 ? 3.833 -14.851 -16.897 1.00 94.69 227 THR A O 1
ATOM 1819 N N . CYS A 1 228 ? 4.674 -13.997 -14.984 1.00 95.75 228 CYS A N 1
ATOM 1820 C CA . CYS A 1 228 ? 3.794 -12.828 -14.873 1.00 95.75 228 CYS A CA 1
ATOM 1821 C C . CYS A 1 228 ? 4.505 -11.516 -15.263 1.00 95.75 228 CYS A C 1
ATOM 1823 O O . CYS A 1 228 ? 5.272 -11.518 -16.232 1.00 95.75 228 CYS A O 1
ATOM 1825 N N . SER A 1 229 ? 4.284 -10.395 -14.557 1.00 95.62 229 SER A N 1
ATOM 1826 C CA . SER A 1 229 ? 4.911 -9.104 -14.885 1.00 95.62 229 SER A CA 1
ATOM 1827 C C . SER A 1 229 ? 6.433 -9.170 -14.916 1.00 95.62 229 SER A C 1
ATOM 1829 O O . SER A 1 229 ? 7.052 -8.428 -15.671 1.00 95.62 229 SER A O 1
ATOM 1831 N N . ASN A 1 230 ? 7.068 -10.111 -14.206 1.00 93.75 230 ASN A N 1
ATOM 1832 C CA . ASN A 1 230 ? 8.515 -10.330 -14.294 1.00 93.75 230 ASN A CA 1
ATOM 1833 C C . ASN A 1 230 ? 8.995 -10.655 -15.730 1.00 93.75 230 ASN A C 1
ATOM 1835 O O . ASN A 1 230 ? 10.151 -10.389 -16.061 1.00 93.75 230 ASN A O 1
ATOM 1839 N N . THR A 1 231 ? 8.113 -11.102 -16.635 1.00 94.19 231 THR A N 1
ATOM 1840 C CA . THR A 1 231 ? 8.405 -11.211 -18.082 1.00 94.19 231 THR A CA 1
ATOM 1841 C C . THR A 1 231 ? 8.627 -9.855 -18.774 1.00 94.19 231 THR A C 1
ATOM 1843 O O . THR A 1 231 ? 9.218 -9.798 -19.855 1.00 94.19 231 THR A O 1
ATOM 1846 N N . LYS A 1 232 ? 8.176 -8.755 -18.158 1.00 91.88 232 LYS A N 1
ATOM 1847 C CA . LYS A 1 232 ? 8.260 -7.363 -18.628 1.00 91.88 232 LYS A CA 1
ATOM 1848 C C . LYS A 1 232 ? 9.250 -6.504 -17.832 1.00 91.88 232 LYS A C 1
ATOM 1850 O O . LYS A 1 232 ? 9.395 -5.326 -18.139 1.00 91.88 232 LYS A O 1
ATOM 1855 N N . ALA A 1 233 ? 10.027 -7.092 -16.919 1.00 85.38 233 ALA A N 1
ATOM 1856 C CA . ALA A 1 233 ? 10.968 -6.375 -16.051 1.00 85.38 233 ALA A CA 1
ATOM 1857 C C . ALA A 1 233 ? 12.098 -5.609 -16.782 1.00 85.38 233 ALA A C 1
ATOM 1859 O O . ALA A 1 233 ? 12.818 -4.830 -16.163 1.00 85.38 233 ALA A O 1
ATOM 1860 N N . ASN A 1 234 ? 12.272 -5.795 -18.096 1.00 85.06 234 ASN A N 1
ATOM 1861 C CA . ASN A 1 234 ? 13.252 -5.067 -18.909 1.00 85.06 234 ASN A CA 1
ATOM 1862 C C . ASN A 1 234 ? 12.689 -3.741 -19.456 1.00 85.06 234 ASN A C 1
ATOM 1864 O O . ASN A 1 234 ? 12.695 -3.488 -20.665 1.00 85.06 234 ASN A O 1
ATOM 1868 N N . TRP A 1 235 ? 12.184 -2.906 -18.552 1.00 81.25 235 TRP A N 1
ATOM 1869 C CA . TRP A 1 235 ? 11.532 -1.633 -18.866 1.00 81.25 235 TRP A CA 1
ATOM 1870 C C . TRP A 1 235 ? 12.489 -0.586 -19.460 1.00 81.25 235 TRP A C 1
ATOM 1872 O O . TRP A 1 235 ? 12.047 0.283 -20.205 1.00 81.25 235 TRP A O 1
ATOM 1882 N N . LEU A 1 236 ? 13.805 -0.716 -19.242 1.00 81.88 236 LEU A N 1
ATOM 1883 C CA . LEU A 1 236 ? 14.835 0.158 -19.832 1.00 81.88 236 LEU A CA 1
ATOM 1884 C C . LEU A 1 236 ? 14.818 0.177 -21.370 1.00 81.88 236 LEU A C 1
ATOM 1886 O O . LEU A 1 236 ? 15.323 1.116 -21.978 1.00 81.88 236 LEU A O 1
ATOM 1890 N N . LYS A 1 237 ? 14.235 -0.842 -22.014 1.00 84.00 237 LYS A N 1
ATOM 1891 C CA . LYS A 1 237 ? 14.046 -0.856 -23.472 1.00 84.00 237 LYS A CA 1
ATOM 1892 C C . LYS A 1 237 ? 12.978 0.131 -23.950 1.00 84.00 237 LYS A C 1
ATOM 1894 O O . LYS A 1 237 ? 13.082 0.618 -25.071 1.00 84.00 237 LYS A O 1
ATOM 1899 N N . HIS A 1 238 ? 11.966 0.401 -23.123 1.00 87.88 238 HIS A N 1
ATOM 1900 C CA . HIS A 1 238 ? 10.815 1.249 -23.446 1.00 87.88 238 HIS A CA 1
ATOM 1901 C C . HIS A 1 238 ? 10.361 2.053 -22.209 1.00 87.88 238 HIS A C 1
ATOM 1903 O O . HIS A 1 238 ? 9.253 1.838 -21.711 1.00 87.88 238 HIS A O 1
ATOM 1909 N N . PRO A 1 239 ? 11.201 2.969 -21.691 1.00 85.12 239 PRO A N 1
ATOM 1910 C CA . PRO A 1 239 ? 10.968 3.620 -20.400 1.00 85.12 239 PRO A CA 1
ATOM 1911 C C . PRO A 1 239 ? 9.687 4.462 -20.378 1.00 85.12 239 PRO A C 1
ATOM 1913 O O . PRO A 1 239 ? 8.908 4.348 -19.439 1.00 85.12 239 PRO A O 1
ATOM 1916 N N . GLU A 1 240 ? 9.407 5.233 -21.432 1.00 86.44 240 GLU A N 1
ATOM 1917 C CA . GLU A 1 240 ? 8.187 6.055 -21.518 1.00 86.44 240 GLU A CA 1
ATOM 1918 C C . GLU A 1 240 ? 6.909 5.211 -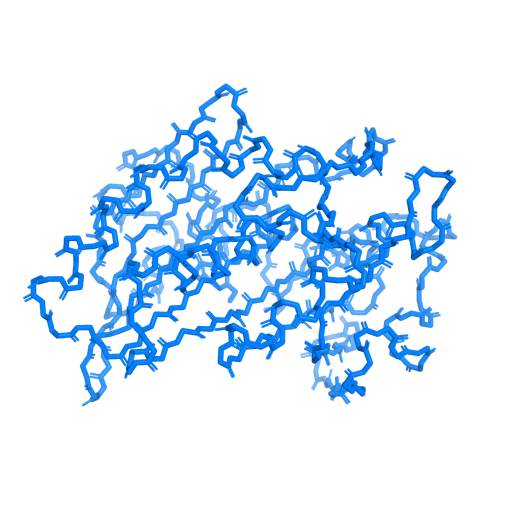21.446 1.00 86.44 240 GLU A C 1
ATOM 1920 O O . GLU A 1 240 ? 5.947 5.566 -20.768 1.00 86.44 240 GLU A O 1
ATOM 1925 N N . PHE A 1 241 ? 6.911 4.053 -22.107 1.00 90.31 241 PHE A N 1
ATOM 1926 C CA . PHE A 1 241 ? 5.772 3.144 -22.105 1.00 90.31 241 PHE A CA 1
ATOM 1927 C C . PHE A 1 241 ? 5.597 2.438 -20.753 1.00 90.31 241 PHE A C 1
ATOM 1929 O O . PHE A 1 241 ? 4.473 2.254 -20.289 1.00 90.31 241 PHE A O 1
ATOM 1936 N N . ALA A 1 242 ? 6.696 2.088 -20.083 1.00 90.94 242 ALA A N 1
ATOM 1937 C CA . ALA A 1 242 ? 6.641 1.538 -18.733 1.00 90.94 242 ALA A CA 1
ATOM 1938 C C . ALA A 1 242 ? 6.104 2.563 -17.719 1.00 90.94 242 ALA A C 1
ATOM 1940 O O . ALA A 1 242 ? 5.296 2.218 -16.857 1.00 90.94 242 ALA A O 1
ATOM 1941 N N . VAL A 1 243 ? 6.486 3.838 -17.863 1.00 89.56 243 VAL A N 1
ATOM 1942 C CA . VAL A 1 243 ? 5.928 4.943 -17.068 1.00 89.56 243 VAL A CA 1
ATOM 1943 C C . VAL A 1 243 ? 4.445 5.127 -17.367 1.00 89.56 243 VAL A C 1
ATOM 1945 O O . VAL A 1 243 ? 3.664 5.278 -16.436 1.00 89.56 243 VAL A O 1
ATOM 1948 N N . HIS A 1 244 ? 4.032 5.056 -18.635 1.00 91.06 244 HIS A N 1
ATOM 1949 C CA . HIS A 1 244 ? 2.614 5.081 -18.991 1.00 91.06 244 HIS A CA 1
ATOM 1950 C C . HIS A 1 244 ? 1.837 3.950 -18.305 1.00 91.06 244 HIS A C 1
ATOM 1952 O O . HIS A 1 244 ? 0.777 4.200 -17.732 1.00 91.06 244 HIS A O 1
ATOM 1958 N N . CYS A 1 245 ? 2.385 2.729 -18.305 1.00 93.12 245 CYS A N 1
ATOM 1959 C CA . CYS A 1 245 ? 1.776 1.603 -17.603 1.00 93.12 245 CYS A CA 1
ATOM 1960 C C . CYS A 1 245 ? 1.660 1.877 -16.095 1.00 93.12 245 CYS A C 1
ATOM 1962 O O . CYS A 1 245 ? 0.636 1.571 -15.492 1.00 93.12 245 CYS A O 1
ATOM 1964 N N . HIS A 1 246 ? 2.667 2.512 -15.496 1.00 93.00 246 HIS A N 1
ATOM 1965 C CA . HIS A 1 246 ? 2.622 2.900 -14.091 1.00 93.00 246 HIS A CA 1
ATOM 1966 C C . HIS A 1 246 ? 1.559 3.967 -13.796 1.00 93.00 246 HIS A C 1
ATOM 1968 O O . HIS A 1 246 ? 0.850 3.895 -12.797 1.00 93.00 246 HIS A O 1
ATOM 1974 N N . THR A 1 247 ? 1.404 4.957 -14.673 1.00 90.12 247 THR A N 1
ATOM 1975 C CA . THR A 1 247 ? 0.505 6.088 -14.419 1.00 90.12 247 THR A CA 1
ATOM 1976 C C . THR A 1 247 ? -0.948 5.834 -14.802 1.00 90.12 247 THR A C 1
ATOM 1978 O O . THR A 1 247 ? -1.779 6.708 -14.578 1.00 90.12 247 THR A O 1
ATOM 1981 N N . HIS A 1 248 ? -1.287 4.668 -15.360 1.00 91.25 248 HIS A N 1
ATOM 1982 C CA . HIS A 1 248 ? -2.645 4.353 -15.807 1.00 91.25 248 HIS A CA 1
ATOM 1983 C C . HIS A 1 248 ? -3.099 3.012 -15.246 1.00 91.25 248 HIS A C 1
ATOM 1985 O O . HIS A 1 248 ? -2.555 1.978 -15.608 1.00 91.25 248 HIS A O 1
ATOM 1991 N N . TYR A 1 249 ? -4.131 3.017 -14.403 1.00 92.25 249 TYR A N 1
ATOM 1992 C CA . TYR A 1 249 ? -4.739 1.802 -13.857 1.00 92.25 249 TYR A CA 1
ATOM 1993 C C . TYR A 1 249 ? -6.251 1.835 -14.069 1.00 92.25 249 TYR A C 1
ATOM 1995 O O . TYR A 1 249 ? -6.900 2.753 -13.594 1.00 92.25 249 TYR A O 1
ATOM 2003 N N . PHE A 1 250 ? -6.844 0.857 -14.764 1.00 90.50 250 PHE A N 1
ATOM 2004 C CA . PHE A 1 250 ? -8.296 0.836 -15.055 1.00 90.50 250 PHE A CA 1
ATOM 2005 C C . PHE A 1 250 ? -8.818 2.100 -15.770 1.00 90.50 250 PHE A C 1
ATOM 2007 O O . PHE A 1 250 ? -9.918 2.573 -15.496 1.00 90.50 250 PHE A O 1
ATOM 2014 N N . GLY A 1 251 ? -8.009 2.683 -16.662 1.00 84.31 251 GLY A N 1
ATOM 2015 C CA . GLY A 1 251 ? -8.341 3.939 -17.349 1.00 84.31 251 GLY A CA 1
ATOM 2016 C C . GLY A 1 251 ? -8.219 5.194 -16.476 1.00 84.31 251 GLY A C 1
ATOM 2017 O O . GLY A 1 251 ? -8.544 6.286 -16.933 1.00 84.31 251 GLY A O 1
ATOM 2018 N N . ILE A 1 252 ? -7.733 5.049 -15.242 1.00 83.56 252 ILE A N 1
ATOM 2019 C CA . ILE A 1 252 ? -7.538 6.134 -14.286 1.00 83.56 252 ILE A CA 1
ATOM 2020 C C . ILE A 1 252 ? -6.075 6.581 -14.290 1.00 83.56 252 ILE A C 1
ATOM 2022 O O . ILE A 1 252 ? -5.180 5.749 -14.134 1.00 83.56 252 ILE A O 1
ATOM 2026 N N . HIS A 1 253 ? -5.842 7.893 -14.397 1.00 85.50 253 HIS A N 1
ATOM 2027 C CA . HIS A 1 253 ? -4.506 8.478 -14.309 1.00 85.50 253 HIS A CA 1
ATOM 2028 C C . HIS A 1 253 ? -4.077 8.706 -12.849 1.00 85.50 253 HIS A C 1
ATOM 2030 O O . HIS A 1 253 ? -4.682 9.490 -12.117 1.00 85.50 253 HIS A O 1
ATOM 2036 N N . THR A 1 254 ? -3.021 8.022 -12.417 1.00 76.56 254 THR A N 1
ATOM 2037 C CA . THR A 1 254 ? -2.701 7.769 -11.001 1.00 76.56 254 THR A CA 1
ATOM 2038 C C . THR A 1 254 ? -1.839 8.843 -10.326 1.00 76.56 254 THR A C 1
ATOM 2040 O O . THR A 1 254 ? -1.415 8.654 -9.189 1.00 76.56 254 THR A O 1
ATOM 2043 N N . SER A 1 255 ? -1.602 9.981 -10.987 1.00 71.12 255 SER A N 1
ATOM 2044 C CA . SER A 1 255 ? -0.905 11.154 -10.426 1.00 71.12 255 SER A CA 1
ATOM 2045 C C . SER A 1 255 ? -1.772 12.417 -10.370 1.00 71.12 255 SER A C 1
ATOM 2047 O O . SER A 1 255 ? -1.291 13.500 -10.042 1.00 71.12 255 SER A O 1
ATOM 2049 N N . THR A 1 256 ? -3.070 12.296 -10.663 1.00 67.81 256 THR A N 1
ATOM 2050 C CA . THR A 1 256 ? -4.013 13.421 -10.677 1.00 67.81 256 THR A CA 1
ATOM 2051 C C . THR A 1 256 ? -5.254 13.124 -9.846 1.00 67.81 256 THR A C 1
ATOM 2053 O O . THR A 1 256 ? -5.749 12.007 -9.838 1.00 67.81 256 THR A O 1
ATOM 2056 N N . CYS A 1 257 ? -5.822 14.154 -9.213 1.00 64.44 257 CYS A N 1
ATOM 2057 C CA . CYS A 1 257 ? -7.104 14.062 -8.498 1.00 64.44 257 CYS A CA 1
ATOM 2058 C C . CYS A 1 257 ? -8.306 13.735 -9.402 1.00 64.44 257 CYS A C 1
ATOM 2060 O O . CYS A 1 257 ? -9.379 13.370 -8.917 1.00 64.44 257 CYS A O 1
ATOM 2062 N N . VAL A 1 258 ? -8.149 13.915 -10.716 1.00 59.72 258 VAL A N 1
ATOM 2063 C CA . VAL A 1 258 ? -9.135 13.501 -11.717 1.00 59.72 258 VAL A CA 1
ATOM 2064 C C . VAL A 1 258 ? -8.808 12.075 -12.137 1.00 59.72 258 VAL A C 1
ATOM 2066 O O . VAL A 1 258 ? -8.370 11.797 -13.249 1.00 59.72 258 VAL A O 1
ATOM 2069 N N . CYS A 1 259 ? -8.988 11.179 -11.182 1.00 55.00 259 CYS A N 1
ATOM 2070 C CA . CYS A 1 259 ? -9.591 9.902 -11.485 1.00 55.00 259 CYS A CA 1
ATOM 2071 C C . CYS A 1 259 ? -11.052 10.230 -11.770 1.00 55.00 259 CYS A C 1
ATOM 2073 O O . CYS A 1 259 ? -11.723 9.508 -12.520 1.00 55.00 259 CYS A O 1
#

pLDDT: mean 89.69, std 9.38, range [55.0, 98.69]

Mean predicted aligned error: 4.89 Å

Secondary structure (DSSP, 8-state):
-HHHHHTT-SSHHHHHTT-STTGGG--SEEEEEEEEETTTTEEEEEEEEEETTEEEEEEEE---S-HHHHHHT----EEEETTEEEEEEEHHHHHHHHTTHHHHHHHHHHHHHHS-EEEEEEEEETHHHHHHHHHHHHHHHTTSS-TTS-EEEEEESPPP-B-HHHHHHHHHH-SEEEEEEETT-SGGG-S-SEETTEE-BPPS-EEEEPTTSS-EEEPPTTS--TTTGGGG--GGGSHHHHHHHHHEETTEETTSS--

InterPro domains:
  IPR002921 Fungal lipase-type domain [PF01764] (59-193)
  IPR029058 Alpha/Beta hydrolase fold [G3DSA:3.40.50.1820] (1-258)
  IPR029058 Alpha/Beta hydrolase fold [SSF53474] (2-257)
  IPR051218 Secreted Mono/Diacylglycerol Lipase [PTHR45856] (11-256)

Radius of gyration: 17.08 Å; Cα contacts (8 Å, |Δi|>4): 581; chains: 1; bounding box: 48×40×43 Å